Protein AF-A0A534WHU2-F1 (afdb_monomer_lite)

pLDDT: mean 78.55, std 16.66, range [24.83, 95.88]

Sequence (323 aa):
MDSVRGDDSPARGARMSPARLGATYIFSGPAKTGASGHLEPEPNSLSPVRNLIFFVEDAGRPGTMVCWSTDAKGLVYPIASSGAPRPTPVHYLGKKRRIYLAPPDALLKAWAKSREQWADGLAKGLAAKTSSYRATELTELEVAKSSLRPPDRQSADAAEKEWAAFYDGLKGKISAWLLPKTRALVMPFSSAAMDGKIVEVTPAGKTPIKCEIRRDSDRAFAVAIGDETALPPGMYSFTVKLPAPVTGEWSNAVQRDSEYQLKEQVRFGITNFAGEFDLVNCDPISIEESVMQQFPDLYWHRIAAAKERSDYPEVETDPAYQD

Foldseek 3Di:
DDDPDPDDDPPDDPPLDADDALFEFEWEFAWDQDPVRDTHFDWQTIAGAAFAWKWFADPVDGLFIFIWTAHLQRFIFGQDQQRHTDPDTDRDDDFKTWIFGDDPVLQVVLCVPVVRRSRVVVRNVCSVPVVVGDTDMWGKDKDDLRSHHAQPPVDPDPSSVSNNSHSVSDDGIHIYTYQYAKEKEKEKDQDPLQAQWWKWKAFVPDHTDIWGWHDDDRITITMDMGHCVRDPFAKIKIKTAAPPQDDDPDDPVCRVRRIDIDIDGGDLPDDDRNYGYDYDHPYDDDPVRVVCVVCVVVCVVVVVVVVVPPDDPDPPPPPPPDD

Secondary structure (DSSP, 8-state):
----------------PPP-TT--EEEEE-EEE-TTS-EEEPTT-BEE--S-EEEEE-TTSTT-EEEEEE-TT-BEEEBPTTS-B--SPP----SEEEEEPPPHHHHHHHHHHHGGGHHHHHHHHHHHTGGGSPPEEEEEEEEEGGGBPPP-TT---HHHHHHHHHHHH--SEEEEEEEE-EEEEEEEES-GGGTT-EEEEEETTSPPEEEE-EEETTEEEEEEEE-TTTS-SEEEEEEEEPPSP--SSS-HHHHHHSEEEEEEEE---EEETTEEEEE---SPPPHHHHHHHH-TTTSHHHHHHHHHT-PPPP----GGG--

Radius of gyration: 25.44 Å; chains: 1; bounding box: 70×69×63 Å

Structure (mmCIF, N/CA/C/O backbone):
data_AF-A0A534WHU2-F1
#
_entry.id   AF-A0A534WHU2-F1
#
loop_
_atom_site.group_PDB
_atom_site.id
_atom_site.type_symbol
_atom_site.label_atom_id
_atom_site.label_alt_id
_atom_site.label_comp_id
_atom_site.label_asym_id
_atom_site.label_entity_id
_atom_site.label_seq_id
_atom_site.pdbx_PDB_ins_code
_atom_site.Cartn_x
_atom_site.Cartn_y
_atom_site.Cartn_z
_atom_site.occupancy
_atom_site.B_iso_or_equiv
_atom_site.auth_seq_id
_atom_site.auth_comp_id
_atom_site.auth_asym_id
_atom_site.auth_atom_id
_atom_site.pdbx_PDB_model_num
ATOM 1 N N . MET A 1 1 ? -10.102 -46.261 15.334 1.00 35.97 1 MET A N 1
ATOM 2 C CA . MET A 1 1 ? -9.464 -45.529 14.217 1.00 35.97 1 MET A CA 1
ATOM 3 C C . MET A 1 1 ? -10.236 -44.239 14.085 1.00 35.97 1 MET A C 1
ATOM 5 O O . MET A 1 1 ? -11.209 -44.161 13.347 1.00 35.97 1 MET A O 1
ATOM 9 N N . ASP A 1 2 ? -9.876 -43.309 14.961 1.00 25.92 2 ASP A N 1
ATOM 10 C CA . ASP A 1 2 ? -10.632 -42.099 15.232 1.00 25.92 2 ASP A CA 1
ATOM 11 C C . ASP A 1 2 ? -10.281 -41.016 14.220 1.00 25.92 2 ASP A C 1
ATOM 13 O O . ASP A 1 2 ? -9.116 -40.689 13.992 1.00 25.92 2 ASP A O 1
ATOM 17 N N . SER A 1 3 ? -11.327 -40.481 13.599 1.00 24.83 3 SER A N 1
ATOM 18 C CA . SER A 1 3 ? -11.280 -39.317 12.732 1.00 24.83 3 SER A CA 1
ATOM 19 C C . SER A 1 3 ? -10.828 -38.105 13.543 1.00 24.83 3 SER A C 1
ATOM 21 O O . SER A 1 3 ? -11.562 -37.627 14.414 1.00 24.83 3 SER A O 1
ATOM 23 N N . VAL A 1 4 ? -9.637 -37.593 13.244 1.00 30.73 4 VAL A N 1
ATOM 24 C CA . VAL A 1 4 ? -9.158 -36.308 13.752 1.00 30.73 4 VAL A CA 1
ATOM 25 C C . VAL A 1 4 ? -10.070 -35.218 13.189 1.00 30.73 4 VAL A C 1
ATOM 27 O O . VAL A 1 4 ? -9.968 -34.828 12.027 1.00 30.73 4 VAL A O 1
ATOM 30 N N . ARG A 1 5 ? -11.012 -34.769 14.022 1.00 27.66 5 ARG A N 1
ATOM 31 C CA . ARG A 1 5 ? -11.739 -33.515 13.836 1.00 27.66 5 ARG A CA 1
ATOM 32 C C . ARG A 1 5 ? -10.705 -32.393 13.863 1.00 27.66 5 ARG A C 1
ATOM 34 O O . ARG A 1 5 ? -9.976 -32.252 14.841 1.00 27.66 5 ARG A O 1
ATOM 41 N N . GLY A 1 6 ? -10.629 -31.636 12.773 1.00 27.58 6 GLY A N 1
ATOM 42 C CA . GLY A 1 6 ? -9.952 -30.347 12.757 1.00 27.58 6 GLY A CA 1
ATOM 43 C C . GLY A 1 6 ? -10.729 -29.400 13.659 1.00 27.58 6 GLY A C 1
ATOM 44 O O . GLY A 1 6 ? -11.742 -28.849 13.238 1.00 27.58 6 GLY A O 1
ATOM 45 N N . ASP A 1 7 ? -10.283 -29.299 14.907 1.00 25.50 7 ASP A N 1
ATOM 46 C CA . ASP A 1 7 ? -10.818 -28.381 15.903 1.00 25.50 7 ASP A CA 1
ATOM 47 C C . ASP A 1 7 ? -10.415 -26.947 15.538 1.00 25.50 7 ASP A C 1
ATOM 49 O O . ASP A 1 7 ? -9.237 -26.586 15.500 1.00 25.50 7 ASP A O 1
ATOM 53 N N . ASP A 1 8 ? -11.445 -26.164 15.233 1.00 26.39 8 ASP A N 1
ATOM 54 C CA . ASP A 1 8 ? -11.669 -24.804 15.699 1.00 26.39 8 ASP A CA 1
ATOM 55 C C . ASP A 1 8 ? -10.508 -23.804 15.585 1.00 26.39 8 ASP A C 1
ATOM 57 O O . ASP A 1 8 ? -9.726 -23.543 16.501 1.00 26.39 8 ASP A O 1
ATOM 61 N N . SER A 1 9 ? -10.544 -23.074 14.466 1.00 29.50 9 SER A N 1
ATOM 62 C CA . SER A 1 9 ? -10.136 -21.666 14.451 1.00 29.50 9 SER A CA 1
ATOM 63 C C . SER A 1 9 ? -10.794 -20.926 15.625 1.00 29.50 9 SER A C 1
ATOM 65 O O . SER A 1 9 ? -11.986 -21.138 15.867 1.00 29.50 9 SER A O 1
ATOM 67 N N . PRO A 1 10 ? -10.106 -20.006 16.329 1.00 31.88 10 PRO A N 1
ATOM 68 C CA . PRO A 1 10 ? -10.732 -19.212 17.377 1.00 31.88 10 PRO A CA 1
ATOM 69 C C . PRO A 1 10 ? -11.622 -18.128 16.750 1.00 31.88 10 PRO A C 1
ATOM 71 O O . PRO A 1 10 ? -11.340 -16.935 16.806 1.00 31.88 10 PRO A O 1
ATOM 74 N N . ALA A 1 11 ? -12.745 -18.543 16.170 1.00 40.91 11 ALA A N 1
ATOM 75 C CA . ALA A 1 11 ? -13.909 -17.702 15.997 1.00 40.91 11 ALA A CA 1
ATOM 76 C C . ALA A 1 11 ? -14.563 -17.543 17.374 1.00 40.91 11 ALA A C 1
ATOM 78 O O . ALA A 1 11 ? -15.400 -18.350 17.773 1.00 40.91 11 ALA A O 1
ATOM 79 N N . ARG A 1 12 ? -14.181 -16.515 18.142 1.00 40.06 12 ARG A N 1
ATOM 80 C CA . ARG A 1 12 ? -14.928 -16.133 19.351 1.00 40.06 12 ARG A CA 1
ATOM 81 C C . ARG A 1 12 ? -15.017 -14.623 19.533 1.00 40.06 12 ARG A C 1
ATOM 83 O O . ARG A 1 12 ? -14.081 -13.978 19.989 1.00 40.06 12 ARG A O 1
ATOM 90 N N . GLY A 1 13 ? -16.228 -14.114 19.296 1.00 30.50 13 GLY A N 1
ATOM 91 C CA . GLY A 1 13 ? -16.772 -13.003 20.075 1.00 30.50 13 GLY A CA 1
ATOM 92 C C . GLY A 1 13 ? -17.001 -11.684 19.347 1.00 30.50 13 GLY A C 1
ATOM 93 O O . GLY A 1 13 ? -16.747 -10.636 19.937 1.00 30.50 13 GLY A O 1
ATOM 94 N N . ALA A 1 14 ? -17.531 -11.703 18.123 1.00 33.25 14 ALA A N 1
ATOM 95 C CA . ALA A 1 14 ? -18.106 -10.515 17.497 1.00 33.25 14 ALA A CA 1
ATOM 96 C C . ALA A 1 14 ? -19.313 -10.014 18.316 1.00 33.25 14 ALA A C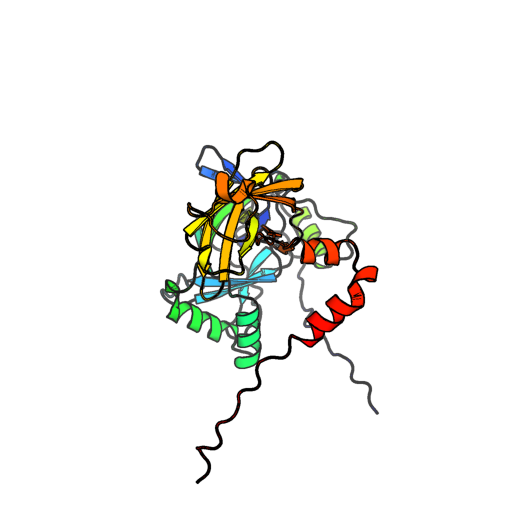 1
ATOM 98 O O . ALA A 1 14 ? -20.466 -10.369 18.073 1.00 33.25 14 ALA A O 1
ATOM 99 N N . ARG A 1 15 ? -19.070 -9.166 19.322 1.00 39.25 15 ARG A N 1
ATOM 100 C CA . ARG A 1 15 ? -20.121 -8.270 19.807 1.00 39.25 15 ARG A CA 1
ATOM 101 C C . ARG A 1 15 ? -20.390 -7.283 18.677 1.00 39.25 15 ARG A C 1
ATOM 103 O O . ARG A 1 15 ? -19.554 -6.410 18.434 1.00 39.25 15 ARG A O 1
ATOM 110 N N . MET A 1 16 ? -21.552 -7.400 18.029 1.00 43.62 16 MET A N 1
ATOM 111 C CA . MET A 1 16 ? -22.132 -6.362 17.168 1.00 43.62 16 MET A CA 1
ATOM 112 C C . MET A 1 16 ? -22.318 -5.083 17.995 1.00 43.62 16 MET A C 1
ATOM 114 O O . MET A 1 16 ? -23.372 -4.822 18.563 1.00 43.62 16 MET A O 1
ATOM 118 N N . SER A 1 17 ? -21.233 -4.333 18.162 1.00 51.72 17 SER A N 1
ATOM 119 C CA . SER A 1 17 ? -21.212 -3.075 18.894 1.00 51.72 17 SER A CA 1
ATOM 120 C C . SER A 1 17 ? -21.328 -1.944 17.876 1.00 51.72 17 SER A C 1
ATOM 122 O O . SER A 1 17 ? -20.562 -1.956 16.907 1.00 51.72 17 SER A O 1
ATOM 124 N N . PRO A 1 18 ? -22.235 -0.975 18.084 1.00 60.84 18 PRO A N 1
ATOM 125 C CA . PRO A 1 18 ? -22.305 0.224 17.256 1.00 60.84 18 PRO A CA 1
ATOM 126 C C . PRO A 1 18 ? -20.995 1.022 17.329 1.00 60.84 18 PRO A C 1
ATOM 128 O O . PRO A 1 18 ? -20.154 0.778 18.203 1.00 60.84 18 PRO A O 1
ATOM 131 N N . ALA A 1 19 ? -20.835 1.986 16.417 1.00 62.22 19 ALA A N 1
ATOM 132 C CA . ALA A 1 19 ? -19.699 2.901 16.412 1.00 62.22 19 ALA A CA 1
ATOM 133 C C . ALA A 1 19 ? -19.491 3.521 17.804 1.00 62.22 19 ALA A C 1
ATOM 135 O O . ALA A 1 19 ? -20.395 4.129 18.379 1.00 62.22 19 ALA A O 1
ATOM 136 N N . ARG A 1 20 ? -18.290 3.345 18.357 1.00 70.06 20 ARG A N 1
ATOM 137 C CA . ARG A 1 20 ? -17.900 3.917 19.647 1.00 70.06 20 ARG A CA 1
ATOM 138 C C . ARG A 1 20 ? -17.247 5.270 19.422 1.00 70.06 20 ARG A C 1
ATOM 140 O O . ARG A 1 20 ? -16.184 5.342 18.805 1.00 70.06 20 ARG A O 1
ATOM 147 N N . LEU A 1 21 ? -17.889 6.318 19.929 1.00 64.56 21 LEU A N 1
ATOM 148 C CA . LEU A 1 21 ? -17.348 7.674 19.927 1.00 64.56 21 LEU A CA 1
ATOM 149 C C . LEU A 1 21 ? -16.059 7.723 20.763 1.00 64.56 21 LEU A C 1
ATOM 151 O O . LEU A 1 21 ? -15.982 7.123 21.835 1.00 64.56 21 LEU A O 1
ATOM 155 N N . GLY A 1 22 ? -15.039 8.405 20.240 1.00 70.56 22 GLY A N 1
ATOM 156 C CA . GLY A 1 22 ? -13.724 8.542 20.872 1.00 70.56 22 GLY A CA 1
ATOM 157 C C . GLY A 1 22 ? -12.810 7.318 20.766 1.00 70.56 22 GLY A C 1
ATOM 158 O O . GLY A 1 22 ? -11.704 7.364 21.298 1.00 70.56 22 GLY A O 1
ATOM 159 N N . ALA A 1 23 ? -13.243 6.223 20.134 1.00 85.31 23 ALA A N 1
ATOM 160 C CA . ALA A 1 23 ? -12.348 5.121 19.787 1.00 85.31 23 ALA A CA 1
ATOM 161 C C . ALA A 1 23 ? -11.588 5.428 18.490 1.00 85.31 23 ALA A C 1
ATOM 163 O O . ALA A 1 23 ? -12.081 6.165 17.636 1.00 85.31 23 ALA A O 1
ATOM 164 N N . THR A 1 24 ? -10.404 4.844 18.338 1.00 88.69 24 THR A N 1
ATOM 165 C CA . THR A 1 24 ? -9.559 5.025 17.155 1.00 88.69 24 THR A CA 1
ATOM 166 C C . THR A 1 24 ? -9.854 3.949 16.113 1.00 88.69 24 THR A C 1
ATOM 168 O O . THR A 1 24 ? -9.843 2.757 16.423 1.00 88.69 24 THR A O 1
ATOM 171 N N . TYR A 1 25 ? -10.079 4.372 14.870 1.00 92.06 25 TYR A N 1
ATOM 172 C CA . TYR A 1 25 ? -10.274 3.496 13.710 1.00 92.06 25 TYR A CA 1
ATOM 173 C C . TYR A 1 25 ? -9.164 3.717 12.682 1.00 92.06 25 TYR A C 1
ATOM 175 O O . TYR A 1 25 ? -8.570 4.793 12.646 1.00 92.06 25 TYR A O 1
ATOM 183 N N . ILE A 1 26 ? -8.906 2.730 11.824 1.00 92.62 26 ILE A N 1
ATOM 184 C CA . ILE A 1 26 ? -8.027 2.872 10.660 1.00 92.62 26 ILE A CA 1
ATOM 185 C C . ILE A 1 26 ? -8.819 2.576 9.391 1.00 92.62 26 ILE A C 1
ATOM 187 O O . ILE A 1 26 ? -9.372 1.485 9.218 1.00 92.62 26 ILE A O 1
ATOM 191 N N . PHE A 1 27 ? -8.824 3.549 8.485 1.00 93.38 27 PHE A N 1
ATOM 192 C CA . PHE A 1 27 ? -9.412 3.420 7.160 1.00 93.38 27 PHE A CA 1
ATOM 193 C C . PHE A 1 27 ? -8.355 3.575 6.077 1.00 93.38 27 PHE A C 1
ATOM 195 O O . PHE A 1 27 ? -7.344 4.250 6.262 1.00 93.38 27 PHE A O 1
ATOM 202 N N . SER A 1 28 ? -8.615 2.953 4.934 1.00 92.12 28 SER A N 1
ATOM 203 C CA . SER A 1 28 ? -7.812 3.082 3.730 1.00 92.12 28 SER A CA 1
ATOM 204 C C . SER A 1 28 ? -8.677 3.514 2.560 1.00 92.12 28 SER A C 1
ATOM 206 O O . SER A 1 28 ? -9.808 3.048 2.399 1.00 92.12 28 SER A O 1
ATOM 208 N N . GLY A 1 29 ? -8.132 4.401 1.739 1.00 89.75 29 GLY A N 1
ATOM 209 C CA . GLY A 1 29 ? -8.766 4.846 0.511 1.00 89.75 29 GLY A CA 1
ATOM 210 C C . GLY A 1 29 ? -7.989 5.968 -0.168 1.00 89.75 29 GLY A C 1
ATOM 211 O O . GLY A 1 29 ? -6.976 6.435 0.368 1.00 89.75 29 GLY A O 1
ATOM 212 N N . PRO A 1 30 ? -8.437 6.379 -1.361 1.00 85.81 30 PRO A N 1
ATOM 213 C CA . PRO A 1 30 ? -7.899 7.545 -2.038 1.00 85.81 30 PRO A CA 1
ATOM 214 C C . PRO A 1 30 ? -8.155 8.804 -1.202 1.00 85.81 30 PRO A C 1
ATOM 216 O O . PRO A 1 30 ? -9.232 9.005 -0.632 1.00 85.81 30 PRO A O 1
ATOM 219 N N . ALA A 1 31 ? -7.134 9.649 -1.118 1.00 83.94 31 ALA A N 1
ATOM 220 C CA . ALA A 1 31 ? -7.199 10.916 -0.414 1.00 83.94 31 ALA A CA 1
ATOM 221 C C . ALA A 1 31 ? -6.314 11.941 -1.109 1.00 83.94 31 ALA A C 1
ATOM 223 O O . ALA A 1 31 ? -5.232 11.609 -1.592 1.00 83.94 31 ALA A O 1
ATOM 224 N N . LYS A 1 32 ? -6.774 13.188 -1.136 1.00 82.56 32 LYS A N 1
ATOM 225 C CA . LYS A 1 32 ? -6.036 14.311 -1.715 1.00 82.56 32 LYS A CA 1
ATOM 226 C C . LYS A 1 32 ? -5.583 15.237 -0.607 1.00 82.56 32 LYS A C 1
ATOM 228 O O . LYS A 1 32 ? -6.237 15.354 0.424 1.00 82.56 32 LYS A O 1
ATOM 233 N N . THR A 1 33 ? -4.468 15.915 -0.819 1.00 78.31 33 THR A N 1
ATOM 234 C CA . THR A 1 33 ? -4.060 16.990 0.080 1.00 78.31 33 THR A CA 1
ATOM 235 C C . THR A 1 33 ? -4.872 18.232 -0.274 1.00 78.31 33 THR A C 1
ATOM 237 O O . THR A 1 33 ? -4.692 18.800 -1.350 1.00 78.31 33 THR A O 1
ATOM 240 N N . 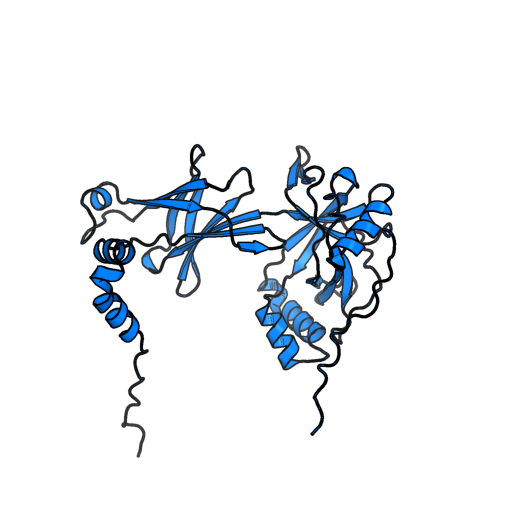GLY A 1 34 ? -5.790 18.626 0.607 1.00 73.69 34 GLY A N 1
ATOM 241 C CA . GLY A 1 34 ? -6.588 19.840 0.463 1.00 73.69 34 GLY A CA 1
ATOM 242 C C . GLY A 1 34 ? -5.734 21.108 0.539 1.00 73.69 34 GLY A C 1
ATOM 243 O O . GLY A 1 34 ? -4.562 21.075 0.925 1.00 73.69 34 GLY A O 1
ATOM 244 N N . ALA A 1 35 ? -6.333 22.259 0.224 1.00 69.00 35 ALA A N 1
ATOM 245 C CA . ALA A 1 35 ? -5.643 23.556 0.204 1.00 69.00 35 ALA A CA 1
ATOM 246 C C . ALA A 1 35 ? -5.012 23.943 1.559 1.00 69.00 35 ALA A C 1
ATOM 248 O O . ALA A 1 35 ? -4.039 24.689 1.607 1.00 69.00 35 ALA A O 1
ATOM 249 N N . SER A 1 36 ? -5.540 23.408 2.662 1.00 69.19 36 SER A N 1
ATOM 250 C CA . SER A 1 36 ? -5.022 23.597 4.021 1.00 69.19 36 SER A CA 1
ATOM 251 C C . SER A 1 36 ? -3.922 22.600 4.418 1.00 69.19 36 SER A C 1
ATOM 253 O O . SER A 1 36 ? -3.527 22.568 5.581 1.00 69.19 36 SER A O 1
ATOM 255 N N . GLY A 1 37 ? -3.466 21.735 3.505 1.00 69.00 37 GLY A N 1
ATOM 256 C CA . GLY A 1 37 ? -2.470 20.694 3.787 1.00 69.00 37 GLY A CA 1
ATOM 257 C C . GLY A 1 37 ? -3.014 19.469 4.536 1.00 69.00 37 GLY A C 1
ATOM 258 O O . GLY A 1 37 ? -2.240 18.597 4.925 1.00 69.00 37 GLY A O 1
ATOM 259 N N . HIS A 1 38 ? -4.331 19.391 4.751 1.00 77.44 38 HIS A N 1
ATOM 260 C CA . HIS A 1 38 ? -4.989 18.240 5.374 1.00 77.44 38 HIS A CA 1
ATOM 261 C C . HIS A 1 38 ? -5.367 17.192 4.325 1.00 77.44 38 HIS A C 1
ATOM 263 O O . HIS A 1 38 ? -5.664 17.536 3.185 1.00 77.44 38 HIS A O 1
ATOM 269 N N . LEU A 1 39 ? -5.358 15.913 4.710 1.00 81.56 39 LEU A N 1
ATOM 270 C CA . LEU A 1 39 ? -5.846 14.842 3.845 1.00 81.56 39 LEU A CA 1
ATOM 271 C C . LEU A 1 39 ? -7.375 14.870 3.806 1.00 81.56 39 LEU A C 1
ATOM 273 O O . LEU A 1 39 ? -8.033 14.758 4.840 1.00 81.56 39 LEU A O 1
ATOM 277 N N . GLU A 1 40 ? -7.918 14.980 2.604 1.00 86.50 40 GLU A N 1
ATOM 278 C CA . GLU A 1 40 ? -9.341 14.939 2.309 1.00 86.50 40 GLU A CA 1
ATOM 279 C C . GLU A 1 40 ? -9.645 13.618 1.591 1.00 86.50 40 GLU A C 1
ATOM 281 O O . GLU A 1 40 ? -9.220 13.426 0.445 1.00 86.50 40 GLU A O 1
ATOM 286 N N . PRO A 1 41 ? -10.319 12.666 2.260 1.00 88.06 41 PRO A N 1
ATOM 287 C CA . PRO A 1 41 ? -10.675 11.399 1.643 1.00 88.06 41 PRO A CA 1
ATOM 288 C C . PRO A 1 41 ? -11.755 11.601 0.584 1.00 88.06 41 PRO A C 1
ATOM 290 O O . PRO A 1 41 ? -12.669 12.412 0.760 1.00 88.06 41 PRO A O 1
ATOM 293 N N . GLU A 1 42 ? -11.697 10.820 -0.493 1.00 88.00 42 GLU A N 1
ATOM 294 C CA . GLU A 1 42 ? -12.746 10.888 -1.506 1.00 88.00 42 GLU A CA 1
ATOM 295 C C . GLU A 1 42 ? -14.089 10.385 -0.942 1.00 88.00 42 GLU A C 1
ATOM 297 O O . GLU A 1 42 ? -14.110 9.449 -0.128 1.00 88.00 42 GLU A O 1
ATOM 302 N N . PRO A 1 43 ? -15.227 10.978 -1.349 1.00 90.12 43 PRO A N 1
ATOM 303 C CA . PRO A 1 43 ? -16.540 10.545 -0.886 1.00 90.12 43 PRO A CA 1
ATOM 304 C C . PRO A 1 43 ? -16.793 9.060 -1.161 1.00 90.12 43 PRO A C 1
ATOM 306 O O . PRO A 1 43 ? -16.455 8.552 -2.226 1.00 90.12 43 PRO A O 1
ATOM 309 N N . ASN A 1 44 ? -17.443 8.378 -0.217 1.00 92.38 44 ASN A N 1
ATOM 310 C CA . ASN A 1 44 ? -17.835 6.970 -0.319 1.00 92.38 44 ASN A CA 1
ATOM 311 C C . ASN A 1 44 ? -16.693 5.989 -0.662 1.00 92.38 44 ASN A C 1
ATOM 313 O O . ASN A 1 44 ? -16.954 4.931 -1.235 1.00 92.38 44 ASN A O 1
ATOM 317 N N . SER A 1 45 ? -15.441 6.310 -0.323 1.00 90.88 45 SER A N 1
ATOM 318 C CA . SER A 1 45 ? -14.273 5.532 -0.765 1.00 90.88 45 SER A CA 1
ATOM 319 C C . SER A 1 45 ? -13.582 4.760 0.364 1.00 90.88 45 SER A C 1
ATOM 321 O O . SER A 1 45 ? -12.999 3.697 0.136 1.00 90.88 45 SER A O 1
ATOM 323 N N . LEU A 1 46 ? -13.663 5.264 1.599 1.00 93.25 46 LEU A N 1
ATOM 324 C CA . LEU A 1 46 ? -12.888 4.731 2.711 1.00 93.25 46 LEU A CA 1
ATOM 325 C C . LEU A 1 46 ? -13.394 3.359 3.146 1.00 93.25 46 LEU A C 1
ATOM 327 O O . LEU A 1 46 ? -14.553 3.196 3.528 1.00 93.25 46 LEU A O 1
ATOM 331 N N . SER A 1 47 ? -12.496 2.381 3.136 1.00 92.62 47 SER A N 1
ATOM 332 C CA . SER A 1 47 ? -12.757 1.015 3.582 1.00 92.62 47 SER A CA 1
ATOM 333 C C . SER A 1 47 ? -11.992 0.705 4.871 1.00 92.62 47 SER A C 1
ATOM 335 O O . SER A 1 47 ? -10.882 1.210 5.059 1.00 92.62 47 SER A O 1
ATOM 337 N N . PRO A 1 48 ? -12.557 -0.110 5.781 1.00 93.38 48 PRO A N 1
ATOM 338 C CA . PRO A 1 48 ? -11.875 -0.490 7.015 1.00 93.38 48 PRO A CA 1
ATOM 339 C C . PRO A 1 48 ? -10.593 -1.269 6.713 1.00 93.38 48 PRO A C 1
ATOM 341 O O . PRO A 1 48 ? -10.599 -2.198 5.904 1.00 93.38 48 PRO A O 1
ATOM 344 N N . VAL A 1 49 ? -9.496 -0.915 7.385 1.00 91.88 49 VAL A N 1
ATOM 345 C CA . VAL A 1 49 ? -8.261 -1.706 7.347 1.00 91.88 49 VAL A CA 1
ATOM 346 C C . VAL A 1 49 ? -8.410 -2.852 8.338 1.00 91.88 49 VAL A C 1
ATOM 348 O O . VAL A 1 49 ? -8.407 -2.628 9.546 1.00 91.88 49 VAL A O 1
ATOM 351 N N . ARG A 1 50 ? -8.572 -4.078 7.839 1.00 90.12 50 ARG A N 1
ATOM 352 C CA . ARG A 1 50 ? -8.915 -5.259 8.648 1.00 90.12 50 ARG A CA 1
ATOM 353 C C . ARG A 1 50 ? -7.674 -6.066 9.020 1.00 90.12 50 ARG A C 1
ATOM 355 O O . ARG A 1 50 ? -6.796 -6.239 8.180 1.00 90.12 50 ARG A O 1
ATOM 362 N N . ASN A 1 51 ? -7.647 -6.623 10.233 1.00 86.50 51 ASN A N 1
ATOM 363 C CA . ASN A 1 51 ? -6.636 -7.581 10.703 1.00 86.50 51 ASN A CA 1
ATOM 364 C C . ASN A 1 51 ? -5.184 -7.096 10.549 1.00 86.50 51 ASN A C 1
ATOM 366 O O . ASN A 1 51 ? -4.264 -7.899 10.388 1.00 86.50 51 ASN A O 1
ATOM 370 N N . LEU A 1 52 ? -4.962 -5.781 10.590 1.00 88.38 52 LEU A N 1
ATOM 371 C CA . LEU A 1 52 ? -3.615 -5.233 10.555 1.00 88.38 52 LEU A CA 1
ATOM 372 C C . LEU A 1 52 ? -2.969 -5.462 11.915 1.00 88.38 52 LEU A C 1
ATOM 374 O O . LEU A 1 52 ? -3.592 -5.179 12.932 1.00 88.38 52 LEU A O 1
ATOM 378 N N . ILE A 1 53 ? -1.730 -5.942 11.945 1.00 88.75 53 ILE A N 1
ATOM 379 C CA . ILE A 1 53 ? -0.908 -5.991 13.158 1.00 88.75 53 ILE A CA 1
ATOM 380 C C . ILE A 1 53 ? 0.169 -4.926 13.015 1.00 88.75 53 ILE A C 1
ATOM 382 O O . ILE A 1 53 ? 0.901 -4.901 12.026 1.00 88.75 53 ILE A O 1
ATOM 386 N N . PHE A 1 54 ? 0.265 -4.044 14.001 1.00 90.00 54 PHE A N 1
ATOM 387 C CA . PHE A 1 54 ? 1.224 -2.950 13.980 1.00 90.00 54 PHE A CA 1
ATOM 388 C C . PHE A 1 54 ? 1.688 -2.600 15.389 1.00 90.00 54 PHE A C 1
ATOM 390 O O . PHE A 1 54 ? 1.079 -2.978 16.391 1.00 90.00 54 PHE A O 1
ATOM 397 N N . PHE A 1 55 ? 2.802 -1.883 15.460 1.00 90.50 55 PHE A N 1
ATOM 398 C CA . PHE A 1 55 ? 3.442 -1.505 16.710 1.00 90.50 55 PHE A CA 1
ATOM 399 C C . PHE A 1 55 ? 3.508 0.009 16.826 1.00 90.50 55 PHE A C 1
ATOM 401 O O . PHE A 1 55 ? 3.654 0.717 15.830 1.00 90.50 55 PHE A O 1
ATOM 408 N N . VAL A 1 56 ? 3.399 0.510 18.049 1.00 89.25 56 VAL A N 1
ATOM 409 C CA . VAL A 1 56 ? 3.502 1.939 18.355 1.00 89.25 56 VAL A CA 1
ATOM 410 C C . VAL A 1 56 ? 4.295 2.142 19.635 1.00 89.25 56 VAL A C 1
ATOM 412 O O . VAL A 1 56 ? 4.272 1.291 20.522 1.00 89.25 56 VAL A O 1
ATOM 415 N N . GLU A 1 57 ? 4.952 3.290 19.758 1.00 87.44 57 GLU A N 1
ATOM 416 C CA . GLU A 1 57 ? 5.683 3.653 20.977 1.00 87.44 57 GLU A CA 1
ATOM 417 C C . GLU A 1 57 ? 4.719 3.860 22.153 1.00 87.44 57 GLU A C 1
ATOM 419 O O . GLU A 1 57 ? 3.734 4.594 22.036 1.00 87.44 57 GLU A O 1
ATOM 424 N N . ASP A 1 58 ? 4.978 3.228 23.296 1.00 84.19 58 ASP A N 1
ATOM 425 C CA . ASP A 1 58 ? 4.158 3.391 24.498 1.00 84.19 58 ASP A CA 1
ATOM 426 C C . ASP A 1 58 ? 4.278 4.833 25.016 1.00 84.19 58 ASP A C 1
ATOM 428 O O . ASP A 1 58 ? 5.357 5.292 25.392 1.00 84.19 58 ASP A O 1
ATOM 432 N N . ALA A 1 59 ? 3.153 5.551 25.063 1.00 76.62 59 ALA A N 1
ATOM 433 C CA . ALA A 1 59 ? 3.122 6.925 25.558 1.00 76.62 59 ALA A CA 1
ATOM 434 C C . ALA A 1 59 ? 3.462 7.010 27.056 1.00 76.62 59 ALA A C 1
ATOM 436 O O . ALA A 1 59 ? 3.988 8.024 27.504 1.00 76.62 59 ALA A O 1
ATOM 437 N N . GLY A 1 60 ? 3.175 5.953 27.825 1.00 78.94 60 GLY A N 1
ATOM 438 C CA . GLY A 1 60 ? 3.487 5.892 29.252 1.00 78.94 60 GLY A CA 1
ATOM 439 C C . GLY A 1 60 ? 4.908 5.416 29.551 1.00 78.94 60 GLY A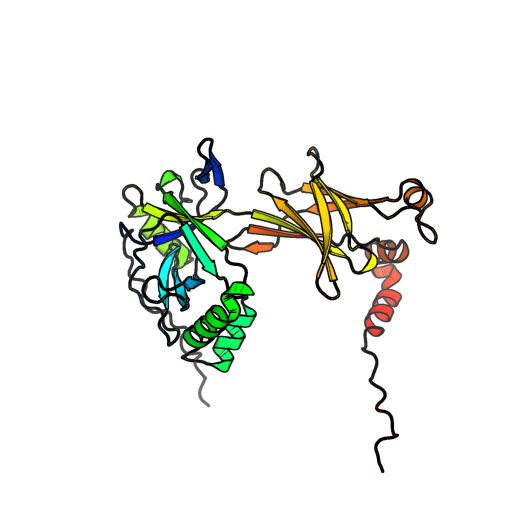 C 1
ATOM 440 O O . GLY A 1 60 ? 5.378 5.579 30.675 1.00 78.94 60 GLY A O 1
ATOM 441 N N . ARG A 1 61 ? 5.594 4.810 28.572 1.00 80.56 61 ARG A N 1
ATOM 442 C CA . ARG A 1 61 ? 6.935 4.227 28.732 1.00 80.56 61 ARG A CA 1
ATOM 443 C C . ARG A 1 61 ? 7.783 4.470 27.478 1.00 80.56 61 ARG A C 1
ATOM 445 O O . ARG A 1 61 ? 7.855 3.594 26.608 1.00 80.56 61 ARG A O 1
ATOM 452 N N . PRO A 1 62 ? 8.444 5.638 27.387 1.00 79.69 62 PRO A N 1
ATOM 453 C CA . PRO A 1 62 ? 9.323 5.969 26.271 1.00 79.69 62 PRO A CA 1
ATOM 454 C C . PRO A 1 62 ? 10.362 4.871 26.014 1.00 79.69 62 PRO A C 1
ATOM 456 O O . PRO A 1 62 ? 10.905 4.288 26.951 1.00 79.69 62 PRO A O 1
ATOM 459 N N . GLY A 1 63 ? 10.629 4.578 24.741 1.00 79.94 63 GLY A N 1
ATOM 460 C CA . GLY A 1 63 ? 11.561 3.517 24.344 1.00 79.94 63 GLY A CA 1
ATOM 461 C C . GLY A 1 63 ? 10.989 2.098 24.420 1.00 79.94 63 GLY A C 1
ATOM 462 O O . GLY A 1 63 ? 11.713 1.143 24.157 1.00 79.94 63 GLY A O 1
ATOM 463 N N . THR A 1 64 ? 9.701 1.937 24.739 1.00 86.38 64 THR A N 1
ATOM 464 C CA . THR A 1 64 ? 9.003 0.649 24.634 1.00 86.38 64 THR A CA 1
ATOM 465 C C . THR A 1 64 ? 7.953 0.684 23.531 1.00 86.38 64 THR A C 1
ATOM 467 O O . THR A 1 64 ? 7.411 1.739 23.204 1.00 86.38 64 THR A O 1
ATOM 470 N N . MET A 1 65 ? 7.674 -0.480 22.946 1.00 88.56 65 MET A N 1
ATOM 471 C CA . MET A 1 65 ? 6.660 -0.646 21.906 1.00 88.56 65 MET A CA 1
ATOM 472 C C . MET A 1 65 ? 5.489 -1.462 22.448 1.00 88.56 65 MET A C 1
ATOM 474 O O . MET A 1 65 ? 5.678 -2.401 23.222 1.00 88.56 65 MET A O 1
ATOM 478 N N . VAL A 1 66 ? 4.282 -1.140 21.998 1.00 89.31 66 VAL A N 1
ATOM 479 C CA . VAL A 1 66 ? 3.073 -1.935 22.234 1.00 89.31 66 VAL A CA 1
ATOM 480 C C . VAL A 1 66 ? 2.501 -2.413 20.906 1.00 89.31 66 VAL A C 1
ATOM 482 O O . VAL A 1 66 ? 2.570 -1.711 19.898 1.00 89.31 66 VAL A O 1
ATOM 485 N N . CYS A 1 67 ? 1.956 -3.628 20.909 1.00 90.75 67 CYS A N 1
ATOM 486 C CA . CYS A 1 67 ? 1.372 -4.265 19.735 1.00 90.75 67 CYS A CA 1
ATOM 487 C C . CYS A 1 67 ? -0.138 -4.035 19.716 1.00 90.75 67 CYS A C 1
ATOM 489 O O . CYS A 1 67 ? -0.815 -4.345 20.699 1.00 90.75 67 CYS A O 1
ATOM 491 N N . TRP A 1 68 ? -0.661 -3.506 18.614 1.00 91.62 68 TRP A N 1
ATOM 492 C CA . TRP A 1 68 ? -2.084 -3.262 18.390 1.00 91.62 68 TRP A CA 1
ATOM 493 C C . TRP A 1 68 ? -2.558 -3.974 17.124 1.00 91.62 68 TRP A C 1
ATOM 495 O O . TRP A 1 68 ? -1.758 -4.364 16.268 1.00 91.62 68 TRP A O 1
ATOM 505 N N . SER A 1 69 ? -3.875 -4.139 17.009 1.00 90.81 69 SER A N 1
ATOM 506 C CA . SER A 1 69 ? -4.498 -4.678 15.809 1.00 90.81 69 SER A CA 1
ATOM 507 C C . SER A 1 69 ? -5.851 -4.048 15.502 1.00 90.81 69 SER A C 1
ATOM 509 O O . SER A 1 69 ? -6.404 -3.330 16.337 1.00 90.81 69 SER A O 1
ATOM 511 N N . THR A 1 70 ? -6.345 -4.271 14.284 1.00 91.31 70 THR A N 1
ATOM 512 C CA . THR A 1 70 ? -7.648 -3.800 13.814 1.00 91.31 70 THR A CA 1
ATOM 513 C C . THR A 1 70 ? -8.639 -4.937 13.593 1.00 91.31 70 THR A C 1
ATOM 515 O O . THR A 1 70 ? -8.279 -5.999 13.088 1.00 91.31 70 THR A O 1
ATOM 518 N N . ASP A 1 71 ? -9.909 -4.697 13.925 1.00 90.25 71 ASP A N 1
ATOM 519 C CA . ASP A 1 71 ? -11.001 -5.642 13.663 1.00 90.25 71 ASP A CA 1
ATOM 520 C C . ASP A 1 71 ? -11.603 -5.481 12.247 1.00 90.25 71 ASP A C 1
ATOM 522 O O . ASP A 1 71 ? -11.110 -4.722 11.408 1.00 90.25 71 ASP A O 1
ATOM 526 N N . ALA A 1 72 ? -12.714 -6.176 11.977 1.00 89.19 72 ALA A N 1
ATOM 527 C CA . ALA A 1 72 ? -13.453 -6.110 10.712 1.00 89.19 72 ALA A CA 1
ATOM 528 C C . ALA A 1 72 ? -13.940 -4.697 10.320 1.00 89.19 72 ALA A C 1
ATOM 530 O O . ALA A 1 72 ? -14.160 -4.416 9.138 1.00 89.19 72 ALA A O 1
ATOM 531 N N . LYS A 1 73 ? -14.100 -3.807 11.305 1.00 90.06 73 LYS A N 1
ATOM 532 C CA . LYS A 1 73 ? -14.564 -2.420 11.162 1.00 90.06 73 LYS A CA 1
ATOM 533 C C . LYS A 1 73 ? -13.402 -1.424 11.174 1.00 90.06 73 LYS A C 1
ATOM 535 O O . LYS A 1 73 ? -13.634 -0.220 11.102 1.00 90.06 73 LYS A O 1
ATOM 540 N N . GLY A 1 74 ? -12.162 -1.909 11.262 1.00 90.44 74 GLY A N 1
ATOM 541 C CA . GLY A 1 74 ? -10.972 -1.077 11.390 1.00 90.44 74 GLY A CA 1
ATOM 542 C C . GLY A 1 74 ? -10.768 -0.520 12.800 1.00 90.44 74 GLY A C 1
ATOM 543 O O . GLY A 1 74 ? -9.918 0.348 12.975 1.00 90.44 74 GLY A O 1
ATOM 544 N N . LEU A 1 75 ? -11.528 -0.977 13.803 1.00 91.94 75 LEU A N 1
ATOM 545 C CA . LEU A 1 75 ? -11.390 -0.518 15.185 1.00 91.94 75 LEU A CA 1
ATOM 546 C C . LEU A 1 75 ? -10.066 -1.005 15.768 1.00 91.94 75 LEU A C 1
ATOM 548 O O . LEU A 1 75 ? -9.785 -2.202 15.745 1.00 91.94 75 LEU A O 1
ATOM 552 N N . VAL A 1 76 ? -9.292 -0.090 16.347 1.00 91.50 76 VAL A N 1
ATOM 553 C CA . VAL A 1 76 ? -8.004 -0.401 16.967 1.00 91.50 76 VAL A CA 1
ATOM 554 C C . VAL A 1 76 ? -8.198 -0.944 18.381 1.00 91.50 76 VAL A C 1
ATOM 556 O O . VAL A 1 76 ? -8.887 -0.343 19.210 1.00 91.50 76 VAL A O 1
ATOM 559 N N . TYR A 1 77 ? -7.525 -2.051 18.685 1.00 90.81 77 TYR A N 1
ATOM 560 C CA . TYR A 1 77 ? -7.474 -2.645 20.017 1.00 90.81 77 TYR A CA 1
ATOM 561 C C . TYR A 1 77 ? -6.061 -3.167 20.346 1.00 90.81 77 TYR A C 1
ATOM 563 O O . TYR A 1 77 ? -5.290 -3.507 19.442 1.00 90.81 77 TYR A O 1
ATOM 571 N N . PRO A 1 78 ? -5.671 -3.228 21.632 1.00 89.44 78 PRO A N 1
ATOM 572 C CA . PRO A 1 78 ? -4.361 -3.716 22.019 1.00 89.44 78 PRO A CA 1
ATOM 573 C C . PRO A 1 78 ? -4.269 -5.243 21.968 1.00 89.44 78 PRO A C 1
ATOM 575 O O . PRO A 1 78 ? -5.222 -5.962 22.267 1.00 89.44 78 PRO A O 1
ATOM 578 N N . ILE A 1 79 ? -3.078 -5.746 21.662 1.00 88.12 79 ILE A N 1
ATOM 579 C CA . ILE A 1 79 ? -2.715 -7.155 21.797 1.00 88.12 79 ILE A CA 1
ATOM 580 C C . ILE A 1 79 ? -1.957 -7.326 23.119 1.00 88.12 79 ILE A C 1
ATOM 582 O O . ILE A 1 79 ? -1.083 -6.533 23.473 1.00 88.12 79 ILE A O 1
ATOM 586 N N . ALA A 1 80 ? -2.333 -8.340 23.899 1.00 83.38 80 ALA A N 1
ATOM 587 C CA . ALA A 1 80 ? -1.635 -8.697 25.126 1.00 83.38 80 ALA A CA 1
ATOM 588 C C . ALA A 1 80 ? -0.209 -9.183 24.827 1.00 83.38 80 ALA A C 1
ATOM 590 O O . ALA A 1 80 ? 0.079 -9.673 23.742 1.00 83.38 80 ALA A O 1
ATOM 591 N N . SER A 1 81 ? 0.670 -9.162 25.830 1.00 76.88 81 SER A N 1
ATOM 592 C CA . SER A 1 81 ? 2.009 -9.766 25.733 1.00 76.88 81 SER A CA 1
ATOM 593 C C . SER A 1 81 ? 1.961 -11.229 25.278 1.00 76.88 81 SER A C 1
ATOM 595 O O . SER A 1 81 ? 2.860 -11.677 24.575 1.00 76.88 81 SER A O 1
ATOM 597 N N . SER A 1 82 ? 0.880 -11.933 25.643 1.00 74.19 82 SER A N 1
ATOM 598 C CA . SER A 1 82 ? 0.577 -13.311 25.253 1.00 74.19 82 SER A CA 1
ATOM 599 C C . SER A 1 82 ? 0.088 -13.472 23.799 1.00 74.19 82 SER A C 1
ATOM 601 O O . SER A 1 82 ? -0.383 -14.540 23.414 1.00 74.19 82 SER A O 1
ATOM 603 N N . GLY A 1 83 ? 0.080 -12.403 22.999 1.00 74.44 83 GLY A N 1
ATOM 604 C CA . GLY A 1 83 ? -0.445 -12.435 21.636 1.00 74.44 83 GLY A CA 1
ATOM 605 C C . GLY A 1 83 ? -1.971 -12.469 21.535 1.00 74.44 83 GLY A C 1
ATOM 606 O O . GLY A 1 83 ? -2.511 -12.345 20.439 1.00 74.44 83 GLY A O 1
ATOM 607 N N . ALA A 1 84 ? -2.676 -12.608 22.660 1.00 80.19 84 ALA A N 1
ATOM 608 C CA . ALA A 1 84 ? -4.130 -12.634 22.688 1.00 80.19 84 ALA A CA 1
ATOM 609 C C . ALA A 1 84 ? -4.718 -11.221 22.491 1.00 80.19 84 ALA A C 1
ATOM 611 O O . ALA A 1 84 ? -4.245 -10.265 23.119 1.00 80.19 84 ALA A O 1
ATOM 612 N N . PRO A 1 85 ? -5.772 -11.061 21.673 1.00 79.62 85 PRO A N 1
ATOM 613 C CA . PRO A 1 85 ? -6.449 -9.781 21.508 1.00 79.62 85 PRO A CA 1
ATOM 614 C C . PRO A 1 85 ? -7.100 -9.341 22.826 1.00 79.62 85 PRO A C 1
ATOM 616 O O . PRO A 1 85 ? -7.767 -10.127 23.500 1.00 79.62 85 PRO A O 1
ATOM 619 N N . ARG A 1 86 ? -6.932 -8.068 23.198 1.00 79.81 86 ARG A N 1
ATOM 620 C CA . ARG A 1 86 ? -7.677 -7.449 24.299 1.00 79.81 86 ARG A CA 1
ATOM 621 C C . ARG A 1 86 ? -8.810 -6.629 23.690 1.00 79.81 86 ARG A C 1
ATOM 623 O O . ARG A 1 86 ? -8.527 -5.615 23.065 1.00 79.81 86 ARG A O 1
ATOM 630 N N . PRO A 1 87 ? -10.084 -6.995 23.890 1.00 67.94 87 PRO A N 1
ATOM 631 C CA . PRO A 1 87 ? -11.218 -6.364 23.206 1.00 67.94 87 PRO A CA 1
ATOM 632 C C . PRO A 1 87 ? -11.562 -4.952 23.723 1.00 67.94 87 PRO A C 1
ATOM 634 O O . PRO A 1 87 ? -12.667 -4.455 23.497 1.00 67.94 87 PRO A O 1
ATOM 637 N N . THR A 1 88 ? -10.649 -4.300 24.446 1.00 82.19 88 THR A N 1
ATOM 638 C CA . THR A 1 88 ? -10.817 -2.922 24.909 1.00 82.19 88 THR A CA 1
ATOM 639 C C . THR A 1 88 ? -10.378 -1.975 23.794 1.00 82.19 88 THR A C 1
ATOM 641 O O . THR A 1 88 ? -9.208 -2.014 23.422 1.00 82.19 88 THR A O 1
ATOM 644 N N . PRO A 1 89 ? -11.265 -1.117 23.263 1.00 82.25 89 PRO A N 1
ATOM 645 C CA . PRO A 1 89 ? -10.894 -0.154 22.234 1.00 82.25 89 PRO A CA 1
ATOM 646 C C . PRO A 1 89 ? -9.748 0.751 22.676 1.00 82.25 89 PRO A C 1
ATOM 648 O O . PRO A 1 89 ? -9.689 1.175 23.833 1.00 82.25 89 PRO A O 1
ATOM 651 N N . VAL A 1 90 ? -8.874 1.096 21.736 1.00 82.75 90 VAL A N 1
ATOM 652 C CA . VAL A 1 90 ? -7.911 2.174 21.943 1.00 82.75 90 VAL A CA 1
ATOM 653 C C . VAL A 1 90 ? -8.624 3.510 21.771 1.00 82.75 90 VAL A C 1
ATOM 655 O O . VAL A 1 90 ? -9.310 3.749 20.779 1.00 82.75 90 VAL A O 1
ATOM 658 N N . HIS A 1 91 ? -8.429 4.381 22.755 1.00 80.44 91 HIS A N 1
ATOM 659 C CA . HIS A 1 91 ? -8.860 5.771 22.737 1.00 80.44 91 HIS A CA 1
ATOM 660 C C . HIS A 1 91 ? -7.615 6.645 22.610 1.00 80.44 91 HIS A C 1
ATOM 662 O O . HIS A 1 91 ? -7.025 7.046 23.613 1.00 80.44 91 HIS A O 1
ATOM 668 N N . TYR A 1 92 ? -7.145 6.861 21.383 1.00 68.69 92 TYR A N 1
ATOM 669 C CA . TYR A 1 92 ? -5.997 7.726 21.151 1.00 68.69 92 TYR A CA 1
ATOM 670 C C . TYR A 1 92 ? -6.450 9.172 20.948 1.00 68.69 92 TYR A C 1
ATOM 672 O O . TYR A 1 92 ? -7.288 9.446 20.095 1.00 68.69 92 TYR A O 1
ATOM 680 N N . LEU A 1 93 ? -5.874 10.086 21.728 1.00 57.56 93 LEU A N 1
ATOM 681 C CA . LEU A 1 93 ? -6.076 11.529 21.617 1.00 57.56 93 LEU A CA 1
ATOM 682 C C . LEU A 1 93 ? -4.771 12.140 21.094 1.00 57.56 93 LEU A C 1
ATOM 684 O O . LEU A 1 93 ? -3.880 12.470 21.876 1.00 57.56 93 LEU A O 1
ATOM 688 N N . GLY A 1 94 ? -4.612 12.236 19.773 1.00 66.00 94 GLY A N 1
ATOM 689 C CA . GLY A 1 94 ? -3.402 12.804 19.187 1.00 66.00 94 GLY A CA 1
ATOM 690 C C . GLY A 1 94 ? -3.426 12.865 17.663 1.00 66.00 94 GLY A C 1
ATOM 691 O O . GLY A 1 94 ? -3.702 11.879 16.989 1.00 66.00 94 GLY A O 1
ATOM 692 N N . LYS A 1 95 ? -3.023 14.022 17.121 1.00 71.25 95 LYS A N 1
ATOM 693 C CA . LYS A 1 95 ? -3.141 14.341 15.686 1.00 71.25 95 LYS A CA 1
ATOM 694 C C . LYS A 1 95 ? -2.313 13.441 14.763 1.00 71.25 95 LYS A C 1
ATOM 696 O O . LYS A 1 95 ? -2.635 13.315 13.583 1.00 71.25 95 LYS A O 1
ATOM 701 N N . LYS A 1 96 ? -1.212 12.876 15.266 1.00 76.44 96 LYS A N 1
ATOM 702 C CA . LYS A 1 96 ? -0.254 12.078 14.491 1.00 76.44 96 LYS A CA 1
ATOM 703 C C . LYS A 1 96 ? 0.286 10.926 15.319 1.00 76.44 96 LYS A C 1
ATOM 705 O O . LYS A 1 96 ? 0.595 11.103 16.498 1.00 76.44 96 LYS A O 1
ATOM 710 N N . ARG A 1 97 ? 0.459 9.769 14.683 1.00 80.12 97 ARG A N 1
ATOM 711 C CA . ARG A 1 97 ? 1.079 8.597 15.306 1.00 80.12 97 ARG A CA 1
ATOM 712 C C . ARG A 1 97 ? 2.037 7.913 14.348 1.00 80.12 97 ARG A C 1
ATOM 714 O O . ARG A 1 97 ? 1.683 7.622 13.210 1.00 80.12 97 ARG A O 1
ATOM 721 N N . ARG A 1 98 ? 3.232 7.593 14.845 1.00 84.44 98 ARG A N 1
ATOM 722 C CA . ARG A 1 98 ? 4.159 6.685 14.170 1.00 84.44 98 ARG A CA 1
ATOM 723 C C . ARG A 1 98 ? 3.741 5.251 14.447 1.00 84.44 98 ARG A C 1
ATOM 725 O O . ARG A 1 98 ? 3.691 4.835 15.605 1.00 84.44 98 ARG A O 1
ATOM 732 N N . ILE A 1 99 ? 3.426 4.533 13.382 1.00 87.44 99 ILE A N 1
ATOM 733 C CA . ILE A 1 99 ? 3.162 3.103 13.402 1.00 87.44 99 ILE A CA 1
ATOM 734 C C . ILE A 1 99 ? 4.327 2.377 12.733 1.00 87.44 99 ILE A C 1
ATOM 736 O O . ILE A 1 99 ? 4.895 2.843 11.746 1.00 87.44 99 ILE A O 1
ATOM 740 N N . TYR A 1 100 ? 4.678 1.221 13.270 1.00 86.75 100 TYR A N 1
ATOM 741 C CA . TYR A 1 100 ? 5.696 0.340 12.722 1.00 86.75 100 TYR A CA 1
ATOM 742 C C . TYR A 1 100 ? 5.000 -0.932 12.250 1.00 86.75 100 TYR A C 1
ATOM 744 O O . TYR A 1 100 ? 4.301 -1.593 13.024 1.00 86.75 100 TYR A O 1
ATOM 752 N N . LEU A 1 101 ? 5.173 -1.261 10.972 1.00 83.38 101 LEU A N 1
ATOM 753 C CA . LEU A 1 101 ? 4.638 -2.481 10.380 1.00 83.38 101 LEU A CA 1
ATOM 754 C C . LEU A 1 101 ? 5.742 -3.531 10.349 1.00 83.38 101 LEU A C 1
ATOM 756 O O . LEU A 1 101 ? 6.826 -3.289 9.820 1.00 83.38 101 LEU A O 1
ATOM 760 N N . ALA A 1 102 ? 5.466 -4.695 10.927 1.00 73.50 102 ALA A N 1
ATOM 761 C CA . ALA A 1 102 ? 6.363 -5.832 10.812 1.00 73.50 102 ALA A CA 1
ATOM 762 C C . ALA A 1 102 ? 6.082 -6.565 9.488 1.00 73.50 102 ALA A C 1
ATOM 764 O O . ALA A 1 102 ? 4.911 -6.799 9.174 1.00 73.50 102 ALA A O 1
ATOM 765 N N . PRO A 1 103 ? 7.116 -6.964 8.725 1.00 71.06 103 PRO A N 1
ATOM 766 C CA . PRO A 1 103 ? 6.933 -7.846 7.580 1.00 71.06 103 PRO A CA 1
ATOM 767 C C . PRO A 1 103 ? 6.203 -9.135 7.998 1.00 71.06 103 PRO A C 1
ATOM 769 O O . PRO A 1 103 ? 6.486 -9.649 9.088 1.00 71.06 103 PRO A O 1
ATOM 772 N N . PRO A 1 104 ? 5.321 -9.700 7.153 1.00 75.12 104 PRO A N 1
ATOM 773 C CA . PRO A 1 104 ? 4.597 -10.935 7.467 1.00 75.12 104 PRO A CA 1
ATOM 774 C C . PRO A 1 104 ? 5.511 -12.077 7.930 1.00 75.12 104 PRO A C 1
ATOM 776 O O . PRO A 1 104 ? 5.228 -12.733 8.929 1.00 75.12 104 PRO A O 1
ATOM 779 N N . ASP A 1 105 ? 6.671 -12.247 7.296 1.00 73.50 105 ASP A N 1
ATOM 780 C CA . ASP A 1 105 ? 7.639 -13.282 7.675 1.00 73.50 105 ASP A CA 1
ATOM 781 C C . ASP A 1 105 ? 8.220 -13.080 9.076 1.00 73.50 105 ASP A C 1
ATOM 783 O O . ASP A 1 105 ? 8.496 -14.049 9.783 1.00 73.50 105 ASP A O 1
ATOM 787 N N . ALA A 1 106 ? 8.414 -11.829 9.502 1.00 75.62 106 ALA A N 1
ATOM 788 C CA . ALA A 1 106 ? 8.890 -11.529 10.849 1.00 75.62 106 ALA A CA 1
ATOM 789 C C . ALA A 1 106 ? 7.824 -11.885 11.896 1.00 75.62 106 ALA A C 1
ATOM 791 O O . ALA A 1 106 ? 8.164 -12.435 12.945 1.00 75.62 106 ALA A O 1
ATOM 792 N N . LEU A 1 107 ? 6.545 -11.638 11.585 1.00 79.38 107 LEU A N 1
ATOM 793 C CA . LEU A 1 107 ? 5.409 -12.059 12.410 1.00 79.38 107 LEU A CA 1
ATOM 794 C C . LEU A 1 107 ? 5.346 -13.585 12.523 1.00 79.38 107 LEU A C 1
ATOM 796 O O . LEU A 1 107 ? 5.335 -14.110 13.635 1.00 79.38 107 LEU A O 1
ATOM 800 N N . LEU A 1 108 ? 5.403 -14.298 11.395 1.00 80.31 108 LEU A N 1
ATOM 801 C CA . LEU A 1 108 ? 5.366 -15.763 11.360 1.00 80.31 108 LEU A CA 1
ATOM 802 C C . LEU A 1 108 ? 6.546 -16.392 12.112 1.00 80.31 108 LEU A C 1
ATOM 804 O O . LEU A 1 108 ? 6.359 -17.305 12.916 1.00 80.31 108 LEU A O 1
ATOM 808 N N . LYS A 1 109 ? 7.765 -15.876 11.914 1.00 80.06 109 LYS A N 1
ATOM 809 C CA . LYS A 1 109 ? 8.959 -16.342 12.638 1.00 80.06 109 LYS A CA 1
ATOM 810 C C . LYS A 1 109 ? 8.841 -16.096 14.140 1.00 80.06 109 LYS A C 1
ATOM 812 O O . LYS A 1 109 ? 9.232 -16.955 14.929 1.00 80.06 109 LYS A O 1
ATOM 817 N N . ALA A 1 110 ? 8.292 -14.956 14.554 1.00 78.31 110 ALA A N 1
ATOM 818 C CA . ALA A 1 110 ? 8.065 -14.672 15.967 1.00 78.31 110 ALA A CA 1
ATOM 819 C C . ALA A 1 110 ? 6.996 -15.582 16.580 1.00 78.31 110 ALA A C 1
ATOM 821 O O . ALA A 1 110 ? 7.191 -16.076 17.690 1.00 78.31 110 ALA A O 1
ATOM 822 N N . TRP A 1 111 ? 5.905 -15.844 15.853 1.00 79.00 111 TRP A N 1
ATOM 823 C CA . TRP A 1 111 ? 4.875 -16.806 16.254 1.00 79.00 111 TRP A CA 1
ATOM 824 C C . TRP A 1 111 ? 5.474 -18.195 16.450 1.00 79.00 111 TRP A C 1
ATOM 826 O O . TRP A 1 111 ? 5.281 -18.806 17.499 1.00 79.00 111 TRP A O 1
ATOM 836 N N . ALA A 1 112 ? 6.272 -18.664 15.491 1.00 81.62 112 ALA A N 1
ATOM 837 C CA . ALA A 1 112 ? 6.924 -19.964 15.574 1.00 81.62 112 ALA A CA 1
ATOM 838 C C . ALA A 1 112 ? 7.911 -20.053 16.752 1.00 81.62 112 ALA A C 1
ATOM 840 O O . ALA A 1 112 ? 7.930 -21.053 17.470 1.00 81.62 112 ALA A O 1
ATOM 841 N N . LYS A 1 113 ? 8.716 -19.004 16.973 1.00 78.94 113 LYS A N 1
ATOM 842 C CA . LYS A 1 113 ? 9.785 -18.998 17.983 1.00 78.94 113 LYS A CA 1
ATOM 843 C C . LYS A 1 113 ? 9.275 -18.820 19.410 1.00 78.94 113 LYS A C 1
ATOM 845 O O . LYS A 1 113 ? 9.764 -19.478 20.322 1.00 78.94 113 LYS A O 1
ATOM 850 N N . SER A 1 114 ? 8.348 -17.892 19.616 1.00 70.31 114 SER A N 1
ATOM 851 C CA . SER A 1 114 ? 7.943 -17.447 20.953 1.00 70.31 114 SER A CA 1
ATOM 852 C C . SER A 1 114 ? 6.537 -17.898 21.336 1.00 70.31 114 SER A C 1
ATOM 854 O O . SER A 1 114 ? 6.146 -17.645 22.473 1.00 70.31 114 SER A O 1
ATOM 856 N N . ARG A 1 115 ? 5.806 -18.570 20.427 1.00 74.00 115 ARG A N 1
ATOM 857 C CA . ARG A 1 115 ? 4.419 -19.040 20.583 1.00 74.00 115 ARG A CA 1
ATOM 858 C C . ARG A 1 115 ? 3.559 -18.009 21.295 1.00 74.00 115 ARG A C 1
ATOM 860 O O . ARG A 1 115 ? 3.150 -17.043 20.674 1.00 74.00 115 ARG A O 1
ATOM 867 N N . GLU A 1 116 ? 3.342 -18.177 22.593 1.00 75.50 116 GLU A N 1
ATOM 868 C CA . GLU A 1 116 ? 2.505 -17.298 23.399 1.00 75.50 116 GLU A CA 1
ATOM 869 C C . GLU A 1 116 ? 3.112 -15.902 23.579 1.00 75.50 116 GLU A C 1
ATOM 871 O O . GLU A 1 116 ? 2.374 -14.946 23.642 1.00 75.50 116 GLU A O 1
ATOM 876 N N . GLN A 1 117 ? 4.428 -15.694 23.587 1.00 83.50 117 GLN A N 1
ATOM 877 C CA . GLN A 1 117 ? 5.019 -14.366 23.857 1.00 83.50 117 GLN A CA 1
ATOM 878 C C . GLN A 1 117 ? 5.496 -13.625 22.604 1.00 83.50 117 GLN A C 1
ATOM 880 O O . GLN A 1 117 ? 6.348 -12.735 22.668 1.00 83.50 117 GLN A O 1
ATOM 885 N N . TRP A 1 118 ? 4.974 -13.997 21.437 1.00 84.75 118 TRP A N 1
ATOM 886 C CA . TRP A 1 118 ? 5.448 -13.477 20.156 1.00 84.75 118 TRP A CA 1
ATOM 887 C C . TRP A 1 118 ? 5.353 -11.951 20.041 1.00 84.75 118 TRP A C 1
ATOM 889 O O . TRP A 1 118 ? 6.261 -11.316 19.498 1.00 84.75 118 TRP A O 1
ATOM 899 N N . ALA A 1 119 ? 4.276 -11.362 20.570 1.00 85.62 119 ALA A N 1
ATOM 900 C CA . ALA A 1 119 ? 4.009 -9.933 20.459 1.00 85.62 119 ALA A CA 1
ATOM 901 C C . ALA A 1 119 ? 5.016 -9.124 21.282 1.00 85.62 119 ALA A C 1
ATOM 903 O O . ALA A 1 119 ? 5.556 -8.132 20.794 1.00 85.62 119 ALA A O 1
ATOM 904 N N . ASP A 1 120 ? 5.321 -9.581 22.499 1.00 85.44 120 ASP A N 1
ATOM 905 C CA . ASP A 1 120 ? 6.321 -8.960 23.370 1.00 85.44 120 ASP A CA 1
ATOM 906 C C . ASP A 1 120 ? 7.743 -9.120 22.810 1.00 85.44 120 ASP A C 1
ATOM 908 O O . ASP A 1 120 ? 8.521 -8.166 22.794 1.00 85.44 120 ASP A O 1
ATOM 912 N N . GLY A 1 121 ? 8.067 -10.298 22.265 1.00 83.19 121 GLY A N 1
ATOM 913 C CA . GLY A 1 121 ? 9.355 -10.551 21.618 1.00 83.19 121 GLY A CA 1
ATOM 914 C C . GLY A 1 121 ? 9.618 -9.616 20.432 1.00 83.19 121 GLY A C 1
ATOM 915 O O . GLY A 1 121 ? 10.695 -9.021 20.341 1.00 83.19 121 GLY A O 1
ATOM 916 N N . LEU A 1 122 ? 8.626 -9.431 19.553 1.00 84.88 122 LEU A N 1
ATOM 917 C CA . LEU A 1 122 ? 8.733 -8.483 18.440 1.00 84.88 122 LEU A CA 1
ATOM 918 C C . LEU A 1 122 ? 8.763 -7.035 18.905 1.00 84.88 122 LEU A C 1
ATOM 920 O O . LEU A 1 122 ? 9.582 -6.270 18.404 1.00 84.88 122 LEU A O 1
ATOM 924 N N . ALA A 1 123 ? 7.923 -6.660 19.869 1.00 87.25 123 ALA A N 1
ATOM 925 C CA . ALA A 1 123 ? 7.913 -5.310 20.415 1.00 87.25 123 ALA A CA 1
ATOM 926 C C . ALA A 1 123 ? 9.284 -4.930 20.997 1.00 87.25 123 ALA A C 1
ATOM 928 O O . ALA A 1 123 ? 9.797 -3.853 20.699 1.00 87.25 123 ALA A O 1
ATOM 929 N N . LYS A 1 124 ? 9.925 -5.834 21.750 1.00 85.75 124 LYS A N 1
ATOM 930 C CA . LYS A 1 124 ? 11.289 -5.649 22.274 1.00 85.75 124 LYS A CA 1
ATOM 931 C C . LYS A 1 124 ? 12.332 -5.555 21.161 1.00 85.75 124 LYS A C 1
ATOM 933 O O . LYS A 1 124 ? 13.198 -4.686 21.212 1.00 85.75 124 LYS A O 1
ATOM 938 N N . GLY A 1 125 ? 12.245 -6.418 20.147 1.00 81.69 125 GLY A N 1
ATOM 939 C CA . GLY A 1 125 ? 13.159 -6.396 19.002 1.00 81.69 125 GLY A CA 1
ATOM 940 C C . GLY A 1 125 ? 13.048 -5.116 18.165 1.00 81.69 125 GLY A C 1
ATOM 941 O O . GLY A 1 125 ? 14.066 -4.569 17.742 1.00 81.69 125 GLY A O 1
ATOM 942 N N . LEU A 1 126 ? 11.823 -4.621 17.965 1.00 83.94 126 LEU A N 1
ATOM 943 C CA . LEU A 1 126 ? 11.539 -3.341 17.316 1.00 83.94 126 LEU A CA 1
ATOM 944 C C . LEU A 1 126 ? 12.066 -2.180 18.158 1.00 83.94 126 LEU A C 1
ATOM 946 O O . LEU A 1 126 ? 12.832 -1.375 17.641 1.00 83.94 126 LEU A O 1
ATOM 950 N N . ALA A 1 127 ? 11.743 -2.144 19.455 1.00 84.69 127 ALA A N 1
ATOM 951 C CA . ALA A 1 127 ? 12.201 -1.109 20.382 1.00 84.69 127 ALA A CA 1
ATOM 952 C C . ALA A 1 127 ? 13.735 -0.980 20.397 1.00 84.69 127 ALA A C 1
ATOM 954 O O . ALA A 1 127 ? 14.274 0.121 20.272 1.00 84.69 127 ALA A O 1
ATOM 955 N N . ALA A 1 128 ? 14.446 -2.112 20.458 1.00 82.69 128 ALA A N 1
ATOM 956 C CA . ALA A 1 128 ? 15.907 -2.153 20.479 1.00 82.69 128 ALA A CA 1
ATOM 957 C C . ALA A 1 128 ? 16.564 -1.643 19.184 1.00 82.69 128 ALA A C 1
ATOM 959 O O . ALA A 1 128 ? 17.734 -1.268 19.198 1.00 82.69 128 ALA A O 1
ATOM 960 N N . LYS A 1 129 ? 15.837 -1.640 18.061 1.00 78.94 129 LYS A N 1
ATOM 961 C CA . LYS A 1 129 ? 16.349 -1.237 16.743 1.00 78.94 129 LYS A CA 1
ATOM 962 C C . LYS A 1 129 ? 15.438 -0.221 16.060 1.00 78.94 129 LYS A C 1
ATOM 964 O O . LYS A 1 129 ? 15.333 -0.210 14.838 1.00 78.94 129 LYS A O 1
ATOM 969 N N . THR A 1 130 ? 14.779 0.640 16.835 1.00 72.06 130 THR A N 1
ATOM 970 C CA . THR A 1 130 ? 13.780 1.582 16.305 1.00 72.06 130 THR A CA 1
ATOM 971 C C . THR A 1 130 ? 14.366 2.482 15.207 1.00 72.06 130 THR A C 1
ATOM 973 O O . THR A 1 130 ? 13.693 2.770 14.226 1.00 72.06 130 THR A O 1
ATOM 976 N N . SER A 1 131 ? 15.652 2.844 15.306 1.00 69.69 131 SER A N 1
ATOM 977 C CA . SER A 1 131 ? 16.382 3.608 14.282 1.00 69.69 131 SER A CA 1
ATOM 978 C C . SER A 1 131 ? 16.613 2.855 12.965 1.00 69.69 131 SER A C 1
ATOM 980 O O . SER A 1 131 ? 16.843 3.487 11.938 1.00 69.69 131 SER A O 1
ATOM 982 N N . SER A 1 132 ? 16.565 1.522 12.977 1.00 73.00 132 SER A N 1
ATOM 983 C CA . SER A 1 132 ? 16.748 0.676 11.793 1.00 73.00 132 SER A CA 1
ATOM 984 C C . SER A 1 132 ? 15.442 0.403 11.043 1.00 73.00 132 SER A C 1
ATOM 986 O O . SER A 1 132 ? 15.486 -0.044 9.900 1.00 73.00 132 SER A O 1
ATOM 988 N N . TYR A 1 133 ? 14.285 0.658 11.660 1.00 69.94 133 TYR A N 1
ATOM 989 C CA . TYR A 1 133 ? 12.979 0.421 11.050 1.00 69.94 133 TYR A CA 1
ATOM 990 C C . TYR A 1 133 ? 12.344 1.727 10.579 1.00 69.94 133 TYR A C 1
ATOM 992 O O . TYR A 1 133 ? 12.332 2.731 11.290 1.00 69.94 133 TYR A O 1
ATOM 1000 N N . ARG A 1 134 ? 11.759 1.714 9.378 1.00 73.31 134 ARG A N 1
ATOM 1001 C CA . ARG A 1 134 ? 10.964 2.848 8.898 1.00 73.31 134 ARG A CA 1
ATOM 1002 C C . ARG A 1 134 ? 9.577 2.809 9.532 1.00 73.31 134 ARG A C 1
ATOM 1004 O O . ARG A 1 134 ? 8.833 1.851 9.339 1.00 73.31 134 ARG A O 1
ATOM 1011 N N . ALA A 1 135 ? 9.237 3.864 10.265 1.00 79.50 135 ALA A N 1
ATOM 1012 C CA . ALA A 1 135 ? 7.876 4.103 10.720 1.00 79.50 135 ALA A CA 1
ATOM 1013 C C . ALA A 1 135 ? 7.045 4.752 9.608 1.00 79.50 135 ALA A C 1
ATOM 1015 O O . ALA A 1 135 ? 7.540 5.609 8.873 1.00 79.50 135 ALA A O 1
ATOM 1016 N N . THR A 1 136 ? 5.764 4.410 9.547 1.00 80.31 136 THR A N 1
ATOM 1017 C CA . THR A 1 136 ? 4.765 5.168 8.795 1.00 80.31 136 THR A CA 1
ATOM 1018 C C . THR A 1 136 ? 4.064 6.112 9.760 1.00 80.31 136 THR A C 1
ATOM 1020 O O . THR A 1 136 ? 3.575 5.695 10.808 1.00 80.31 136 THR A O 1
ATOM 1023 N N . GLU A 1 137 ? 4.021 7.401 9.440 1.00 82.94 137 GLU A N 1
ATOM 1024 C CA . GLU A 1 137 ? 3.240 8.363 10.214 1.00 82.94 137 GLU A CA 1
ATOM 1025 C C . GLU A 1 137 ? 1.815 8.413 9.662 1.00 82.94 137 GLU A C 1
ATOM 1027 O O . GLU A 1 137 ? 1.611 8.760 8.501 1.00 82.94 137 GLU A O 1
ATOM 1032 N N . LEU A 1 138 ? 0.833 8.062 10.492 1.00 84.25 138 LEU A N 1
ATOM 1033 C CA . LEU A 1 138 ? -0.578 8.224 10.160 1.00 84.25 138 LEU A CA 1
ATOM 1034 C C . LEU A 1 138 ? -1.128 9.510 10.774 1.00 84.25 138 LEU A C 1
ATOM 1036 O O . LEU A 1 138 ? -0.793 9.879 11.905 1.00 84.25 138 LEU A O 1
ATOM 1040 N N . THR A 1 139 ? -1.990 10.174 10.007 1.00 81.56 139 THR A N 1
ATOM 1041 C CA . THR A 1 139 ? -2.655 11.420 10.398 1.00 81.56 139 THR A CA 1
ATOM 1042 C C . THR A 1 139 ? -4.087 11.125 10.826 1.00 81.56 139 THR A C 1
ATOM 1044 O O . THR A 1 139 ? -4.790 10.359 10.166 1.00 81.56 139 THR A O 1
ATOM 1047 N N . GLU A 1 140 ? -4.508 11.725 11.938 1.00 86.00 140 GLU A N 1
ATOM 1048 C CA . GLU A 1 140 ? -5.892 11.689 12.407 1.00 86.00 140 GLU A CA 1
ATOM 1049 C C . GLU A 1 140 ? -6.769 12.670 11.626 1.00 86.00 140 GLU A C 1
ATOM 1051 O O . GLU A 1 140 ? -6.376 13.808 11.363 1.00 86.00 140 GLU A O 1
ATOM 1056 N N . LEU A 1 141 ? -7.974 12.225 11.286 1.00 86.94 141 LEU A N 1
ATOM 1057 C CA . LEU A 1 141 ? -9.020 13.023 10.670 1.00 86.94 141 LEU A CA 1
ATOM 1058 C C . LEU A 1 141 ? -10.383 12.675 11.269 1.00 86.94 141 LEU A C 1
ATOM 1060 O O . LEU A 1 141 ? -10.615 11.563 11.750 1.00 86.94 141 LEU A O 1
ATOM 1064 N N . GLU A 1 142 ? -11.307 13.625 11.174 1.00 88.19 142 GLU A N 1
ATOM 1065 C CA . GLU A 1 142 ? -12.719 13.336 11.378 1.00 88.19 142 GLU A CA 1
ATOM 1066 C C . GLU A 1 142 ? -13.315 12.722 10.110 1.00 88.19 142 GLU A C 1
ATOM 1068 O O . GLU A 1 142 ? -13.359 13.350 9.052 1.00 88.19 142 GLU A O 1
ATOM 1073 N N . VAL A 1 143 ? -13.836 11.508 10.231 1.00 89.56 143 VAL A N 1
ATOM 1074 C CA . VAL A 1 143 ? -14.501 10.784 9.154 1.00 89.56 143 VAL A CA 1
ATOM 1075 C C . VAL A 1 143 ? -16.006 10.821 9.369 1.00 89.56 143 VAL A C 1
ATOM 1077 O O . VAL A 1 143 ? -16.521 10.381 10.398 1.00 89.56 143 VAL A O 1
ATOM 1080 N N . ALA A 1 144 ? -16.723 11.344 8.378 1.00 90.62 144 ALA A N 1
ATOM 1081 C CA . ALA A 1 144 ? -18.175 11.266 8.312 1.00 90.62 144 ALA A CA 1
ATOM 1082 C C . ALA A 1 144 ? -18.612 9.997 7.571 1.00 90.62 144 ALA A C 1
ATOM 1084 O O . ALA A 1 144 ? -17.885 9.466 6.731 1.00 90.62 144 ALA A O 1
ATOM 1085 N N . LYS A 1 145 ? -19.855 9.562 7.805 1.00 92.06 145 LYS A N 1
ATOM 1086 C CA . LYS A 1 145 ? -20.464 8.433 7.083 1.00 92.06 145 LYS A CA 1
ATOM 1087 C C . LYS A 1 145 ? -20.392 8.576 5.553 1.00 92.06 145 LYS A C 1
ATOM 1089 O O . LYS A 1 145 ? -20.226 7.578 4.867 1.00 92.06 145 LYS A O 1
ATOM 1094 N N . SER A 1 146 ? -20.460 9.803 5.032 1.00 92.50 146 SER A N 1
ATOM 1095 C CA . SER A 1 146 ? -20.365 10.121 3.597 1.00 92.50 146 SER A CA 1
ATOM 1096 C C . SER A 1 146 ? -18.981 9.894 2.979 1.00 92.50 146 SER A C 1
ATOM 1098 O O . SER A 1 146 ? -18.855 9.878 1.760 1.00 92.50 146 SER A O 1
ATOM 1100 N N . SER A 1 147 ? -17.931 9.748 3.788 1.00 93.12 147 SER A N 1
ATOM 1101 C CA . SER A 1 147 ? -16.584 9.409 3.309 1.00 93.12 147 SER A CA 1
ATOM 1102 C C . SER A 1 147 ? -16.354 7.895 3.270 1.00 93.12 147 SER A C 1
ATOM 1104 O O . SER A 1 147 ? -15.434 7.430 2.603 1.00 93.12 147 SER A O 1
ATOM 1106 N N . LEU A 1 148 ? -17.180 7.119 3.978 1.00 94.25 148 LEU A N 1
ATOM 1107 C CA . LEU A 1 148 ? -17.051 5.671 4.109 1.00 94.25 148 LEU A CA 1
ATOM 1108 C C . LEU A 1 148 ? -17.713 4.946 2.939 1.00 94.25 148 LEU A C 1
ATOM 1110 O O . LEU A 1 148 ? -18.825 5.290 2.537 1.00 94.25 148 LEU A O 1
ATOM 1114 N N . ARG A 1 149 ? -17.065 3.890 2.446 1.00 94.06 149 ARG A N 1
ATOM 1115 C CA . ARG A 1 149 ? -17.632 3.002 1.432 1.00 94.06 149 ARG A CA 1
ATOM 1116 C C . ARG A 1 149 ? -18.933 2.368 1.948 1.00 94.06 149 ARG A C 1
ATOM 1118 O O . ARG A 1 149 ? -18.909 1.721 3.000 1.00 94.06 149 ARG A O 1
ATOM 1125 N N . PRO A 1 150 ? -20.050 2.472 1.206 1.00 94.50 150 PRO A N 1
ATOM 1126 C CA . PRO A 1 150 ? -21.268 1.746 1.532 1.00 94.50 150 PRO A CA 1
ATOM 1127 C C . PRO A 1 150 ? -21.006 0.232 1.617 1.00 94.50 150 PRO A C 1
ATOM 1129 O O . PRO A 1 150 ? -20.284 -0.307 0.772 1.00 94.50 150 PRO A O 1
ATOM 1132 N N . PRO A 1 151 ? -21.558 -0.463 2.624 1.00 94.06 151 PRO A N 1
ATOM 1133 C CA . PRO A 1 151 ? -21.391 -1.904 2.761 1.00 94.06 151 PRO A CA 1
ATOM 1134 C C . PRO A 1 151 ? -22.040 -2.645 1.589 1.00 94.06 151 PRO A C 1
ATOM 1136 O O . PRO A 1 151 ? -23.127 -2.274 1.138 1.00 94.06 151 PRO A O 1
ATOM 1139 N N . ASP A 1 152 ? -21.412 -3.733 1.147 1.00 93.12 152 ASP A N 1
ATOM 1140 C CA . ASP A 1 152 ? -22.066 -4.695 0.267 1.00 93.12 152 ASP A CA 1
ATOM 1141 C C . ASP A 1 152 ? -23.006 -5.569 1.103 1.00 93.12 152 ASP A C 1
ATOM 1143 O O . ASP A 1 152 ? -22.600 -6.501 1.797 1.00 93.12 152 ASP A O 1
ATOM 1147 N N . ARG A 1 153 ? -24.297 -5.244 1.038 1.00 89.50 153 ARG A N 1
ATOM 1148 C CA . ARG A 1 153 ? -25.343 -5.921 1.815 1.00 89.50 153 ARG A CA 1
ATOM 1149 C C . ARG A 1 153 ? -25.660 -7.327 1.318 1.00 89.50 153 ARG A C 1
ATOM 1151 O O . ARG A 1 153 ? -26.336 -8.065 2.029 1.00 89.50 153 ARG A O 1
ATOM 1158 N N . GLN A 1 154 ? -25.223 -7.686 0.115 1.00 92.75 154 GLN A N 1
ATOM 1159 C CA . GLN A 1 154 ? -25.438 -9.020 -0.442 1.00 92.75 154 GLN A CA 1
ATOM 1160 C C . GLN A 1 154 ? -24.294 -9.974 -0.091 1.00 92.75 154 GLN A C 1
ATOM 1162 O O . GLN A 1 154 ? -24.433 -11.187 -0.252 1.00 92.75 154 GLN A O 1
ATOM 1167 N N . SER A 1 155 ? -23.186 -9.449 0.434 1.00 91.56 155 SER A N 1
ATOM 1168 C CA . SER A 1 155 ? -22.029 -10.252 0.793 1.00 91.56 155 SER A CA 1
ATOM 1169 C C . SER A 1 155 ? -22.342 -11.265 1.898 1.00 91.56 155 SER A C 1
ATOM 1171 O O . SER A 1 155 ? -22.915 -10.957 2.950 1.00 91.56 155 SER A O 1
ATOM 1173 N N . ALA A 1 156 ? -21.909 -12.505 1.677 1.00 91.50 156 ALA A N 1
ATOM 1174 C CA . ALA A 1 156 ? -21.957 -13.552 2.690 1.00 91.50 156 ALA A CA 1
ATOM 1175 C C . ALA A 1 156 ? -20.857 -13.395 3.759 1.00 91.50 156 ALA A C 1
ATOM 1177 O O . ALA A 1 156 ? -20.975 -14.009 4.825 1.00 91.50 156 ALA A O 1
ATOM 1178 N N . ASP A 1 157 ? -19.836 -12.567 3.495 1.00 91.94 157 ASP A N 1
ATOM 1179 C CA . ASP A 1 157 ? -18.672 -12.357 4.358 1.00 91.94 157 ASP A CA 1
ATOM 1180 C C . ASP A 1 157 ? -19.071 -11.817 5.741 1.00 91.94 157 ASP A C 1
ATOM 1182 O O . ASP A 1 157 ? -19.793 -10.826 5.874 1.00 91.94 157 ASP A O 1
ATOM 1186 N N . ALA A 1 158 ? -18.580 -12.470 6.795 1.00 90.44 158 ALA A N 1
ATOM 1187 C CA . ALA A 1 158 ? -18.873 -12.086 8.172 1.00 90.44 158 ALA A CA 1
ATOM 1188 C C . ALA A 1 158 ? -18.313 -10.696 8.504 1.00 90.44 158 ALA A C 1
ATOM 1190 O O . ALA A 1 158 ? -18.989 -9.906 9.166 1.00 90.44 158 ALA A O 1
ATOM 1191 N N . ALA A 1 159 ? -17.119 -10.367 7.999 1.00 90.12 159 ALA A N 1
ATOM 1192 C CA . ALA A 1 159 ? -16.519 -9.058 8.225 1.00 90.12 159 ALA A CA 1
ATOM 1193 C C . ALA A 1 159 ? -17.300 -7.940 7.510 1.00 90.12 159 ALA A C 1
ATOM 1195 O O . ALA A 1 159 ? -17.465 -6.854 8.066 1.00 90.12 159 ALA A O 1
ATOM 1196 N N . GLU A 1 160 ? -17.846 -8.206 6.320 1.00 92.25 160 GLU A N 1
ATOM 1197 C CA . GLU A 1 160 ? -18.740 -7.272 5.627 1.00 92.25 160 GLU A CA 1
ATOM 1198 C C . GLU A 1 160 ? -20.076 -7.071 6.362 1.00 92.25 160 GLU A C 1
ATOM 1200 O O . GLU A 1 160 ? -20.564 -5.944 6.451 1.00 92.25 160 GLU A O 1
ATOM 1205 N N . LYS A 1 161 ? -20.638 -8.117 6.979 1.00 91.44 161 LYS A N 1
ATOM 1206 C CA . LYS A 1 161 ? -21.836 -7.986 7.832 1.00 91.44 161 LYS A CA 1
ATOM 1207 C C . LYS A 1 161 ? -21.570 -7.132 9.072 1.00 91.44 161 LYS A C 1
ATOM 1209 O O . LYS A 1 161 ? -22.398 -6.295 9.436 1.00 91.44 161 LYS A O 1
ATOM 1214 N N . GLU A 1 162 ? -20.410 -7.297 9.706 1.00 90.31 162 GLU A N 1
ATOM 1215 C CA . GLU A 1 162 ? -19.995 -6.433 10.816 1.00 90.31 162 GLU A CA 1
ATOM 1216 C C . GLU A 1 162 ? -19.788 -4.980 10.380 1.00 90.31 162 GLU A C 1
ATOM 1218 O O . GLU A 1 162 ? -20.188 -4.056 11.095 1.00 90.31 162 GLU A O 1
ATOM 1223 N N . TRP A 1 163 ? -19.194 -4.779 9.201 1.00 92.19 163 TRP A N 1
ATOM 1224 C CA . TRP A 1 163 ? -19.058 -3.464 8.587 1.00 92.19 163 TRP A CA 1
ATOM 1225 C C . TRP A 1 163 ? -20.422 -2.812 8.344 1.00 92.19 163 TRP A C 1
ATOM 1227 O O . TRP A 1 163 ? -20.611 -1.652 8.708 1.00 92.19 163 TRP A O 1
ATOM 1237 N N . ALA A 1 164 ? -21.395 -3.560 7.819 1.00 92.25 164 ALA A N 1
ATOM 1238 C CA . ALA A 1 164 ? -22.751 -3.069 7.598 1.00 92.25 164 ALA A CA 1
ATOM 1239 C C . ALA A 1 164 ? -23.423 -2.616 8.902 1.00 92.25 164 ALA A C 1
ATOM 1241 O O . ALA A 1 164 ? -23.928 -1.496 8.979 1.00 92.25 164 ALA A O 1
ATOM 1242 N N . ALA A 1 165 ? -23.350 -3.436 9.956 1.00 90.75 165 ALA A N 1
ATOM 1243 C CA . ALA A 1 165 ? -23.909 -3.096 11.264 1.00 90.75 165 ALA A CA 1
ATOM 1244 C C . ALA A 1 165 ? -23.274 -1.825 11.860 1.00 90.75 165 ALA A C 1
ATOM 1246 O O . ALA A 1 165 ? -23.970 -0.972 12.417 1.00 90.75 165 ALA A O 1
ATOM 1247 N N . PHE A 1 166 ? -21.954 -1.670 11.719 1.00 92.00 166 PHE A N 1
ATOM 1248 C CA . PHE A 1 166 ? -21.252 -0.451 12.115 1.00 92.00 166 PHE A CA 1
ATOM 1249 C C . PHE A 1 166 ? -21.690 0.765 11.293 1.00 92.00 166 PHE A C 1
ATOM 1251 O O . PHE A 1 166 ? -22.014 1.804 11.869 1.00 92.00 166 PHE A O 1
ATOM 1258 N N . TYR A 1 167 ? -21.726 0.633 9.965 1.00 92.69 167 TYR A N 1
ATOM 1259 C CA . TYR A 1 167 ? -22.080 1.703 9.036 1.00 92.69 167 TYR A CA 1
ATOM 1260 C C . TYR A 1 167 ? -23.504 2.213 9.288 1.00 92.69 167 TYR A C 1
ATOM 1262 O O . TYR A 1 167 ? -23.746 3.423 9.323 1.00 92.69 167 TYR A O 1
ATOM 1270 N N . ASP A 1 168 ? -24.456 1.308 9.510 1.00 91.31 168 ASP A N 1
ATOM 1271 C CA . ASP A 1 168 ? -25.850 1.647 9.796 1.00 91.31 168 ASP A CA 1
ATOM 1272 C C . ASP A 1 168 ? -26.012 2.292 11.183 1.00 91.31 168 ASP A C 1
ATOM 1274 O O . ASP A 1 168 ? -26.798 3.229 11.335 1.00 91.31 168 ASP A O 1
ATOM 1278 N N . GLY A 1 169 ? -25.220 1.864 12.171 1.00 88.69 169 GLY A N 1
ATOM 1279 C CA . GLY A 1 169 ? -25.214 2.428 13.524 1.00 88.69 169 GLY A CA 1
ATOM 1280 C C . GLY A 1 169 ? -24.450 3.749 13.683 1.00 88.69 169 GLY A C 1
ATOM 1281 O O . GLY A 1 169 ? -24.585 4.400 14.723 1.00 88.69 169 GLY A O 1
ATOM 1282 N N . LEU A 1 170 ? -23.646 4.154 12.695 1.00 89.56 170 LEU A N 1
ATOM 1283 C CA . LEU A 1 170 ? -22.825 5.361 12.763 1.00 89.56 170 LEU A CA 1
ATOM 1284 C C . LEU A 1 170 ? -23.691 6.629 12.738 1.00 89.56 170 LEU A C 1
ATOM 1286 O O . LEU A 1 170 ? -24.359 6.935 11.747 1.00 89.56 170 LEU A O 1
ATOM 1290 N N . LYS A 1 171 ? -23.624 7.398 13.828 1.00 84.50 171 LYS A N 1
ATOM 1291 C CA . LYS A 1 171 ? -24.261 8.711 13.972 1.00 84.50 171 LYS A CA 1
ATOM 1292 C C . LYS A 1 171 ? -23.177 9.782 14.096 1.00 84.50 171 LYS A C 1
ATOM 1294 O O . LYS A 1 171 ? -22.394 9.750 15.040 1.00 84.50 171 LYS A O 1
ATOM 1299 N N . GLY A 1 172 ? -23.150 10.732 13.165 1.00 85.31 172 GLY A N 1
ATOM 1300 C CA . GLY A 1 172 ? -22.182 11.833 13.167 1.00 85.31 172 GLY A CA 1
ATOM 1301 C C . GLY A 1 172 ? -20.814 11.457 12.589 1.00 85.31 172 GLY A C 1
ATOM 1302 O O . GLY A 1 172 ? -20.725 10.664 11.649 1.00 85.31 172 GLY A O 1
ATOM 1303 N N . LYS A 1 173 ? -19.763 12.082 13.126 1.00 88.56 173 LYS A N 1
ATOM 1304 C CA . LYS A 1 173 ? -18.367 11.888 12.717 1.00 88.56 173 LYS A CA 1
ATOM 1305 C C . LYS A 1 173 ? -17.596 11.079 13.758 1.00 88.56 173 LYS A C 1
ATOM 1307 O O . LYS A 1 173 ? -17.937 11.099 14.939 1.00 88.56 173 LYS A O 1
ATOM 1312 N N . ILE A 1 174 ? -16.543 10.403 13.316 1.00 88.44 174 ILE A N 1
ATOM 1313 C CA . ILE A 1 174 ? -15.616 9.648 14.167 1.00 88.44 174 ILE A CA 1
ATOM 1314 C C . ILE A 1 174 ? -14.171 10.047 13.887 1.00 88.44 174 ILE A C 1
ATOM 1316 O O . ILE A 1 174 ? -13.836 10.404 12.763 1.00 88.44 174 ILE A O 1
ATOM 1320 N N . SER A 1 175 ? -13.311 9.934 14.892 1.00 86.25 175 SER A N 1
ATOM 1321 C CA . SER A 1 175 ? -11.863 10.034 14.709 1.00 86.25 175 SER A CA 1
ATOM 1322 C C . SER A 1 175 ? -11.315 8.772 14.053 1.00 86.25 175 SER A C 1
ATOM 1324 O O . SER A 1 175 ? -11.574 7.660 14.521 1.00 86.25 175 SER A O 1
ATOM 1326 N N . ALA A 1 176 ? -10.518 8.928 13.001 1.00 89.88 176 ALA A N 1
ATOM 1327 C CA . ALA A 1 176 ? -9.817 7.816 12.378 1.00 89.88 176 ALA A CA 1
ATOM 1328 C C . ALA A 1 176 ? -8.441 8.222 11.855 1.00 89.88 176 ALA A C 1
ATOM 1330 O O . ALA A 1 176 ? -8.197 9.378 11.519 1.00 89.88 176 ALA A O 1
ATOM 1331 N N . TRP A 1 177 ? -7.557 7.240 11.739 1.00 90.31 177 TRP A N 1
ATOM 1332 C CA . TRP A 1 177 ? -6.326 7.350 10.979 1.00 90.31 177 TRP A CA 1
ATOM 1333 C C . TRP A 1 177 ? -6.550 6.906 9.543 1.00 90.31 177 TRP A C 1
ATOM 1335 O O . TRP A 1 177 ? -7.143 5.855 9.291 1.00 90.31 177 TRP A O 1
ATOM 1345 N N . LEU A 1 178 ? -6.043 7.701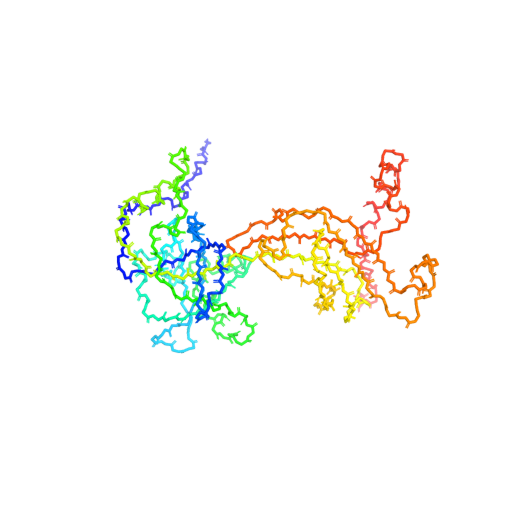 8.605 1.00 88.00 178 LEU A N 1
ATOM 1346 C CA . LEU A 1 178 ? -6.085 7.374 7.188 1.00 88.00 178 LEU A CA 1
ATOM 1347 C C . LEU A 1 178 ? -4.759 6.786 6.738 1.00 88.00 178 LEU A C 1
ATOM 1349 O O . LEU A 1 178 ? -3.707 7.407 6.886 1.00 88.00 178 LEU A O 1
ATOM 1353 N N . LEU A 1 179 ? -4.849 5.607 6.138 1.00 88.25 179 LEU A N 1
ATOM 1354 C CA . LEU A 1 179 ? -3.811 5.012 5.321 1.00 88.25 179 LEU A CA 1
ATOM 1355 C C . LEU A 1 179 ? -4.120 5.359 3.852 1.00 88.25 179 LEU A C 1
ATOM 1357 O O . LEU A 1 179 ? -4.988 4.717 3.256 1.00 88.25 179 LEU A O 1
ATOM 1361 N N . PRO A 1 180 ? -3.492 6.396 3.270 1.00 83.38 180 PRO A N 1
ATOM 1362 C CA . PRO A 1 180 ? -3.777 6.782 1.894 1.00 83.38 180 PRO A CA 1
ATOM 1363 C C . PRO A 1 180 ? -3.371 5.650 0.950 1.00 83.38 180 PRO A C 1
ATOM 1365 O O . PRO A 1 180 ? -2.244 5.154 1.023 1.00 83.38 180 PRO A O 1
ATOM 1368 N N . LYS A 1 181 ? -4.285 5.241 0.065 1.00 86.38 181 LYS A N 1
ATOM 1369 C CA . LYS A 1 181 ? -3.956 4.259 -0.969 1.00 86.38 181 LYS A CA 1
ATOM 1370 C C . LYS A 1 181 ? -2.963 4.866 -1.946 1.00 86.38 181 LYS A C 1
ATOM 1372 O O . LYS A 1 181 ? -3.235 5.897 -2.554 1.00 86.38 181 LYS A O 1
ATOM 1377 N N . THR A 1 182 ? -1.837 4.190 -2.114 1.00 86.75 182 THR A N 1
ATOM 1378 C CA . THR A 1 182 ? -0.812 4.556 -3.092 1.00 86.75 182 THR A CA 1
ATOM 1379 C C . THR A 1 182 ? -0.772 3.540 -4.218 1.00 86.75 182 THR A C 1
ATOM 1381 O O . THR A 1 182 ? -1.116 2.375 -4.036 1.00 86.75 182 THR A O 1
ATOM 1384 N N . ARG A 1 183 ? -0.355 3.974 -5.399 1.00 90.31 183 ARG A N 1
ATOM 1385 C CA . ARG A 1 183 ? 0.049 3.083 -6.476 1.00 90.31 183 ARG A CA 1
ATOM 1386 C C . ARG A 1 183 ? 1.551 3.092 -6.608 1.00 90.31 183 ARG A C 1
ATOM 1388 O O . ARG A 1 183 ? 2.164 4.159 -6.533 1.00 90.31 183 ARG A O 1
ATOM 1395 N N . ALA A 1 184 ? 2.134 1.919 -6.823 1.00 92.44 184 ALA A N 1
ATOM 1396 C CA . ALA A 1 184 ? 3.543 1.843 -7.166 1.00 92.44 184 ALA A CA 1
ATOM 1397 C C . ALA A 1 184 ? 3.826 0.877 -8.314 1.00 92.44 184 ALA A C 1
ATOM 1399 O O . ALA A 1 184 ? 3.278 -0.220 -8.377 1.00 92.44 184 ALA A O 1
ATOM 1400 N N . LEU A 1 185 ? 4.728 1.290 -9.199 1.00 93.69 185 LEU A N 1
ATOM 1401 C CA . LEU A 1 185 ? 5.336 0.424 -10.200 1.00 93.69 185 LEU A CA 1
ATOM 1402 C C . LEU A 1 185 ? 6.740 0.081 -9.746 1.00 93.69 185 LEU A C 1
ATOM 1404 O O . LEU A 1 185 ? 7.575 0.977 -9.610 1.00 93.69 185 LEU A O 1
ATOM 1408 N N . VAL A 1 186 ? 6.981 -1.202 -9.509 1.00 93.62 186 VAL A N 1
ATOM 1409 C CA . VAL A 1 186 ? 8.297 -1.722 -9.151 1.00 93.62 186 VAL A CA 1
ATOM 1410 C C . VAL A 1 186 ? 8.950 -2.263 -10.413 1.00 93.62 186 VAL A C 1
ATOM 1412 O O . VAL A 1 186 ? 8.416 -3.151 -11.072 1.00 93.62 186 VAL A O 1
ATOM 1415 N N . MET A 1 187 ? 10.112 -1.714 -10.743 1.00 93.94 187 MET A N 1
ATOM 1416 C CA . MET A 1 187 ? 10.864 -2.049 -11.946 1.00 93.94 187 MET A CA 1
ATOM 1417 C C . MET A 1 187 ? 12.185 -2.695 -11.538 1.00 93.94 187 MET A C 1
ATOM 1419 O O . MET A 1 187 ? 13.135 -1.963 -11.246 1.00 93.94 187 MET A O 1
ATOM 1423 N N . PRO A 1 188 ? 12.247 -4.031 -11.412 1.00 91.69 188 PRO A N 1
ATOM 1424 C CA . PRO A 1 188 ? 13.498 -4.723 -11.152 1.00 91.69 188 PRO A CA 1
ATOM 1425 C C . PRO A 1 188 ? 14.409 -4.716 -12.383 1.00 91.69 188 PRO A C 1
ATOM 1427 O O . PRO A 1 188 ? 13.942 -4.714 -13.521 1.00 91.69 188 PRO A O 1
ATOM 1430 N N . PHE A 1 189 ? 15.709 -4.765 -12.110 1.00 87.88 189 PHE A N 1
ATOM 1431 C CA . PHE A 1 189 ? 16.786 -4.926 -13.075 1.00 87.88 189 PHE A CA 1
ATOM 1432 C C . PHE A 1 189 ? 17.750 -6.001 -12.563 1.00 87.88 189 PHE A C 1
ATOM 1434 O O . PHE A 1 189 ? 18.161 -5.979 -11.397 1.00 87.88 189 PHE A O 1
ATOM 1441 N N . SER A 1 190 ? 18.130 -6.932 -13.432 1.00 82.06 190 SER A N 1
ATOM 1442 C CA . SER A 1 190 ? 19.053 -8.027 -13.107 1.00 82.06 190 SER A CA 1
ATOM 1443 C C . SER A 1 190 ? 20.502 -7.566 -12.971 1.00 82.06 190 SER A C 1
ATOM 1445 O O . SER A 1 190 ? 21.284 -8.172 -12.239 1.00 82.06 190 SER A O 1
ATOM 1447 N N . SER A 1 191 ? 20.878 -6.483 -13.654 1.00 78.38 191 SER A N 1
ATOM 1448 C CA . SER A 1 191 ? 22.254 -5.992 -13.657 1.00 78.38 191 SER A CA 1
ATOM 1449 C C . SER A 1 191 ? 22.484 -4.892 -12.626 1.00 78.38 191 SER A C 1
ATOM 1451 O O . SER A 1 191 ? 21.907 -3.805 -12.698 1.00 78.38 191 SER A O 1
ATOM 1453 N N . ALA A 1 192 ? 23.444 -5.121 -11.726 1.00 76.62 192 ALA A N 1
ATOM 1454 C CA . ALA A 1 192 ? 23.938 -4.100 -10.801 1.00 76.62 192 ALA A CA 1
ATOM 1455 C C . ALA A 1 192 ? 24.540 -2.878 -11.519 1.00 76.62 192 ALA A C 1
ATOM 1457 O O . ALA A 1 192 ? 24.612 -1.800 -10.935 1.00 76.62 192 ALA A O 1
ATOM 1458 N N . ALA A 1 193 ? 24.928 -3.015 -12.793 1.00 79.75 193 ALA A N 1
ATOM 1459 C CA . ALA A 1 193 ? 25.402 -1.900 -13.606 1.00 79.75 193 ALA A CA 1
ATOM 1460 C C . ALA A 1 193 ? 24.300 -0.880 -13.922 1.00 79.75 193 ALA A C 1
ATOM 1462 O O . ALA A 1 193 ? 24.603 0.137 -14.536 1.00 79.75 193 ALA A O 1
ATOM 1463 N N . MET A 1 194 ? 23.036 -1.151 -13.574 1.00 84.06 194 MET A N 1
ATOM 1464 C CA . MET A 1 194 ? 21.915 -0.223 -13.733 1.00 84.06 194 MET A CA 1
ATOM 1465 C C . MET A 1 194 ? 21.806 0.807 -12.604 1.00 84.06 194 MET A C 1
ATOM 1467 O O . MET A 1 194 ? 21.047 1.760 -12.748 1.00 84.06 194 MET A O 1
ATOM 1471 N N . ASP A 1 195 ? 22.562 0.649 -11.516 1.00 88.06 195 ASP A N 1
ATOM 1472 C CA . ASP A 1 195 ? 22.550 1.578 -10.383 1.00 88.06 195 ASP A CA 1
ATOM 1473 C C . ASP A 1 195 ? 22.870 3.023 -10.807 1.00 88.06 195 ASP A C 1
ATOM 1475 O O . ASP A 1 195 ? 23.751 3.268 -11.635 1.00 88.06 195 ASP A O 1
ATOM 1479 N N . GLY A 1 196 ? 22.114 3.981 -10.273 1.00 86.81 196 GLY A N 1
ATOM 1480 C CA . GLY A 1 196 ? 22.223 5.409 -10.582 1.00 86.81 196 GLY A CA 1
ATOM 1481 C C . GLY A 1 196 ? 21.680 5.834 -11.953 1.00 86.81 196 GLY A C 1
ATOM 1482 O O . GLY A 1 196 ? 21.661 7.029 -12.254 1.00 86.81 196 GLY A O 1
ATOM 1483 N N . LYS A 1 197 ? 21.223 4.904 -12.805 1.00 89.81 197 LYS A N 1
ATOM 1484 C CA . LYS A 1 197 ? 20.582 5.252 -14.087 1.00 89.81 197 LYS A CA 1
ATOM 1485 C C . LYS A 1 197 ? 19.139 5.708 -13.885 1.00 89.81 197 LYS A C 1
ATOM 1487 O O . LYS A 1 197 ? 18.563 5.569 -12.810 1.00 89.81 197 LYS A O 1
ATOM 1492 N N . ILE A 1 198 ? 18.541 6.253 -14.943 1.00 93.00 198 ILE A N 1
ATOM 1493 C CA . ILE A 1 198 ? 17.177 6.788 -14.912 1.00 93.00 198 ILE A CA 1
ATOM 1494 C C . ILE A 1 198 ? 16.274 5.938 -15.799 1.00 93.00 198 ILE A C 1
ATOM 1496 O O . ILE A 1 198 ? 16.593 5.690 -16.962 1.00 93.00 198 ILE A O 1
ATOM 1500 N N . VAL A 1 199 ? 15.118 5.561 -15.260 1.00 94.19 199 VAL A N 1
ATOM 1501 C CA . VAL A 1 199 ? 13.973 5.085 -16.036 1.00 94.19 199 VAL A CA 1
ATOM 1502 C C . VAL A 1 199 ? 12.893 6.162 -16.048 1.00 94.19 199 VAL A C 1
ATOM 1504 O O . VAL A 1 199 ? 12.508 6.700 -15.009 1.00 94.19 199 VAL A O 1
ATOM 1507 N N . GLU A 1 200 ? 12.422 6.515 -17.238 1.00 95.62 200 GLU A N 1
ATOM 1508 C CA . GLU A 1 200 ? 11.308 7.433 -17.440 1.00 95.62 200 GLU A CA 1
ATOM 1509 C C . GLU A 1 200 ? 10.037 6.622 -17.701 1.00 95.62 200 GLU A C 1
ATOM 1511 O O . GLU A 1 200 ? 9.900 5.965 -18.732 1.00 95.62 200 GLU A O 1
ATOM 1516 N N . VAL A 1 201 ? 9.109 6.660 -16.747 1.00 95.88 201 VAL A N 1
ATOM 1517 C CA . VAL A 1 201 ? 7.835 5.937 -16.780 1.00 95.88 201 VAL A CA 1
ATOM 1518 C C . VAL A 1 201 ? 6.752 6.860 -17.314 1.00 95.88 201 VAL A C 1
ATOM 1520 O O . VAL A 1 201 ? 6.408 7.854 -16.677 1.00 95.88 201 VAL A O 1
ATOM 1523 N N . THR A 1 202 ? 6.188 6.535 -18.473 1.00 95.56 202 THR A N 1
ATOM 1524 C CA . THR A 1 202 ? 5.218 7.395 -19.161 1.00 95.56 202 THR A CA 1
ATOM 1525 C C . THR A 1 202 ? 3.887 6.664 -19.336 1.00 95.56 202 THR A C 1
ATOM 1527 O O . THR A 1 202 ? 3.764 5.846 -20.254 1.00 95.56 202 THR A O 1
ATOM 1530 N N . PRO A 1 203 ? 2.873 6.943 -18.493 1.00 93.69 203 PRO A N 1
ATOM 1531 C CA . PRO A 1 203 ? 1.508 6.509 -18.766 1.00 93.69 203 PRO A CA 1
ATOM 1532 C C . PRO A 1 203 ? 1.003 7.147 -20.067 1.00 93.69 203 PRO A C 1
ATOM 1534 O O . PRO A 1 203 ? 1.315 8.307 -20.353 1.00 93.69 203 PRO A O 1
ATOM 1537 N N . ALA A 1 204 ? 0.196 6.426 -20.847 1.00 89.69 204 ALA A N 1
ATOM 1538 C CA . ALA A 1 204 ? -0.367 6.955 -22.089 1.00 89.69 204 ALA A CA 1
ATOM 1539 C C . ALA A 1 204 ? -1.080 8.308 -21.873 1.00 89.69 204 ALA A C 1
ATOM 1541 O O . ALA A 1 204 ? -1.986 8.432 -21.048 1.00 89.69 204 ALA A O 1
ATOM 1542 N N . GLY A 1 205 ? -0.657 9.329 -22.625 1.00 84.94 205 GLY A N 1
ATOM 1543 C CA . GLY A 1 205 ? -1.221 10.681 -22.550 1.00 84.94 205 GLY A CA 1
ATOM 1544 C C . GLY A 1 205 ? -0.838 11.482 -21.299 1.00 84.94 205 GLY A C 1
ATOM 1545 O O . GLY A 1 205 ? -1.447 12.523 -21.055 1.00 84.94 205 GLY A O 1
ATOM 1546 N N . LYS A 1 206 ? 0.141 11.027 -20.503 1.00 90.69 206 LYS A N 1
ATOM 1547 C CA . LYS A 1 206 ? 0.616 11.725 -19.297 1.00 90.69 206 LYS A CA 1
ATOM 1548 C C . LYS A 1 206 ? 2.084 12.114 -19.389 1.00 90.69 206 LYS A C 1
ATOM 1550 O O . LYS A 1 206 ? 2.826 11.657 -20.253 1.00 90.69 206 LYS A O 1
ATOM 1555 N N . THR A 1 207 ? 2.491 12.992 -18.478 1.00 90.00 207 THR A N 1
ATOM 1556 C CA . THR A 1 207 ? 3.883 13.416 -18.339 1.00 90.00 207 THR A CA 1
ATOM 1557 C C . THR A 1 207 ? 4.754 12.276 -17.803 1.00 90.00 207 THR A C 1
ATOM 1559 O O . THR A 1 207 ? 4.313 11.580 -16.883 1.00 90.00 207 THR A O 1
ATOM 1562 N N . PRO A 1 208 ? 5.992 12.116 -18.304 1.00 92.62 208 PRO A N 1
ATOM 1563 C CA . PRO A 1 208 ? 6.928 11.122 -17.794 1.00 92.62 208 PRO A CA 1
ATOM 1564 C C . PRO A 1 208 ? 7.277 11.343 -16.319 1.00 92.62 208 PRO A C 1
ATOM 1566 O O . PRO A 1 208 ? 7.545 12.467 -15.886 1.00 92.62 208 PRO A O 1
ATOM 1569 N N . ILE A 1 209 ? 7.338 10.251 -15.564 1.00 94.25 209 ILE A N 1
ATOM 1570 C CA . ILE A 1 209 ? 7.819 10.196 -14.185 1.00 94.25 209 ILE A CA 1
ATOM 1571 C C . ILE A 1 209 ? 9.252 9.671 -14.229 1.00 94.25 209 ILE A C 1
ATOM 1573 O O . ILE A 1 209 ? 9.495 8.565 -14.705 1.00 94.25 209 ILE A O 1
ATOM 1577 N N . LYS A 1 210 ? 10.212 10.462 -13.747 1.00 94.44 210 LYS A N 1
ATOM 1578 C CA . LYS A 1 210 ? 11.621 10.053 -13.694 1.00 94.44 210 LYS A CA 1
ATOM 1579 C C . LYS A 1 210 ? 11.894 9.301 -12.402 1.00 94.44 210 LYS A C 1
ATOM 1581 O O . LYS A 1 210 ? 11.683 9.846 -11.320 1.00 94.44 210 LYS A O 1
ATOM 1586 N N . CYS A 1 211 ? 12.410 8.086 -12.520 1.00 93.88 211 CYS A N 1
ATOM 1587 C CA . CYS A 1 211 ? 12.808 7.264 -11.389 1.00 93.88 211 CYS A CA 1
ATOM 1588 C C . CYS A 1 211 ? 14.292 6.925 -11.504 1.00 93.88 211 CYS A C 1
ATOM 1590 O O . CYS A 1 211 ? 14.756 6.449 -12.537 1.00 93.88 211 CYS A O 1
ATOM 1592 N N . GLU A 1 212 ? 15.032 7.169 -10.430 1.00 93.69 212 GLU A N 1
ATOM 1593 C CA . GLU A 1 212 ? 16.408 6.701 -10.290 1.00 93.69 212 GLU A CA 1
ATOM 1594 C C . GLU A 1 212 ? 16.394 5.211 -9.937 1.00 93.69 212 GLU A C 1
ATOM 1596 O O . GLU A 1 212 ? 15.661 4.780 -9.040 1.00 93.69 212 GLU A O 1
ATOM 1601 N N . ILE A 1 213 ? 17.194 4.429 -10.652 1.00 92.38 213 ILE A N 1
ATOM 1602 C CA . ILE A 1 213 ? 17.437 3.026 -10.352 1.00 92.38 213 ILE A CA 1
ATOM 1603 C C . ILE A 1 213 ? 18.419 2.981 -9.192 1.00 92.38 213 ILE A C 1
ATOM 1605 O O . ILE A 1 213 ? 19.500 3.563 -9.259 1.00 92.38 213 ILE A O 1
ATOM 1609 N N . ARG A 1 214 ? 18.036 2.293 -8.123 1.00 90.88 214 ARG A N 1
ATOM 1610 C CA . ARG A 1 214 ? 18.852 2.144 -6.926 1.00 90.88 214 ARG A CA 1
ATOM 1611 C C . ARG A 1 214 ? 19.158 0.690 -6.686 1.00 90.88 214 ARG A C 1
ATOM 1613 O O . ARG A 1 214 ? 18.296 -0.178 -6.826 1.00 90.88 214 ARG A O 1
ATOM 1620 N N . ARG A 1 215 ? 20.387 0.442 -6.273 1.00 86.56 215 ARG A N 1
ATOM 1621 C CA . ARG A 1 215 ? 20.814 -0.860 -5.805 1.00 86.56 215 ARG A CA 1
ATOM 1622 C C . ARG A 1 215 ? 20.454 -1.051 -4.337 1.00 86.56 215 ARG A C 1
ATOM 1624 O O . ARG A 1 215 ? 20.809 -0.241 -3.483 1.00 86.56 215 ARG A O 1
ATOM 1631 N N . ASP A 1 216 ? 19.801 -2.168 -4.053 1.00 79.94 216 ASP A N 1
ATOM 1632 C CA . ASP A 1 216 ? 19.707 -2.736 -2.715 1.00 79.94 216 ASP A CA 1
ATOM 1633 C C . ASP A 1 216 ? 20.314 -4.136 -2.761 1.00 79.94 216 ASP A C 1
ATOM 1635 O O . ASP A 1 216 ? 19.806 -5.037 -3.430 1.00 79.94 216 ASP A O 1
ATOM 1639 N N . SER A 1 217 ? 21.437 -4.311 -2.069 1.00 76.88 217 SER A N 1
ATOM 1640 C CA . SER A 1 217 ? 22.171 -5.579 -2.045 1.00 76.88 217 SER A CA 1
ATOM 1641 C C . SER A 1 217 ? 22.589 -6.057 -3.454 1.00 76.88 217 SER A C 1
ATOM 1643 O O . SER A 1 217 ? 23.406 -5.405 -4.111 1.00 76.88 217 SER A O 1
ATOM 1645 N N . ASP A 1 218 ? 22.093 -7.200 -3.929 1.00 72.31 218 ASP A N 1
ATOM 1646 C CA . ASP A 1 218 ? 22.392 -7.800 -5.237 1.00 72.31 218 ASP A CA 1
ATOM 1647 C C . ASP A 1 218 ? 21.408 -7.390 -6.345 1.00 72.31 218 ASP A C 1
ATOM 1649 O O . ASP A 1 218 ? 21.617 -7.747 -7.502 1.00 72.31 218 ASP A O 1
ATOM 1653 N N . ARG A 1 219 ? 20.363 -6.617 -6.024 1.00 76.56 219 ARG A N 1
ATOM 1654 C CA . ARG A 1 219 ? 19.294 -6.263 -6.965 1.00 76.56 219 ARG A CA 1
ATOM 1655 C C . ARG A 1 219 ? 19.248 -4.763 -7.208 1.00 76.56 219 ARG A C 1
ATOM 1657 O O . ARG A 1 219 ? 19.360 -3.965 -6.279 1.00 76.56 219 ARG A O 1
ATOM 1664 N N . ALA A 1 220 ? 19.049 -4.374 -8.460 1.00 87.88 220 ALA A N 1
ATOM 1665 C CA . ALA A 1 220 ? 18.762 -2.995 -8.824 1.00 87.88 220 ALA A CA 1
ATOM 1666 C C . ALA A 1 220 ? 17.259 -2.849 -9.079 1.00 87.88 220 ALA A C 1
ATOM 1668 O O . ALA A 1 220 ? 16.637 -3.718 -9.688 1.00 87.88 220 ALA A O 1
ATOM 1669 N N . PHE A 1 221 ? 16.649 -1.771 -8.594 1.00 91.94 221 PHE A N 1
ATOM 1670 C CA . PHE A 1 221 ? 15.246 -1.491 -8.869 1.00 91.94 221 PHE A CA 1
ATOM 1671 C C . PHE A 1 221 ? 14.962 0.006 -8.924 1.00 91.94 221 PHE A C 1
ATOM 1673 O O . PHE A 1 221 ? 15.620 0.815 -8.274 1.00 91.94 221 PHE A O 1
ATOM 1680 N N . ALA A 1 222 ? 13.931 0.375 -9.670 1.00 93.81 222 ALA A N 1
ATOM 1681 C CA . ALA A 1 222 ? 13.317 1.692 -9.604 1.00 93.81 222 ALA A CA 1
ATOM 1682 C C . ALA A 1 222 ? 11.867 1.561 -9.135 1.00 93.81 222 ALA A C 1
ATOM 1684 O O . ALA A 1 222 ? 11.210 0.549 -9.386 1.00 93.81 222 ALA A O 1
ATOM 1685 N N . VAL A 1 223 ? 11.358 2.591 -8.458 1.00 93.50 223 VAL A N 1
ATOM 1686 C CA . VAL A 1 223 ? 9.957 2.636 -8.028 1.00 93.50 223 VAL A CA 1
ATOM 1687 C C . VAL A 1 223 ? 9.332 3.953 -8.459 1.00 93.50 223 VAL A C 1
ATOM 1689 O O . VAL A 1 223 ? 9.779 5.018 -8.032 1.00 93.50 223 VAL A O 1
ATOM 1692 N N . ALA A 1 224 ? 8.279 3.884 -9.271 1.00 93.31 224 ALA A N 1
ATOM 1693 C CA . ALA A 1 224 ? 7.399 5.024 -9.503 1.00 93.31 224 ALA A CA 1
ATOM 1694 C C . ALA A 1 224 ? 6.253 4.956 -8.494 1.00 93.31 224 ALA A C 1
ATOM 1696 O O . ALA A 1 224 ? 5.557 3.947 -8.448 1.00 93.31 224 ALA A O 1
ATOM 1697 N N . ILE A 1 225 ? 6.062 6.003 -7.691 1.00 90.06 225 ILE A N 1
ATOM 1698 C CA . ILE A 1 225 ? 4.994 6.084 -6.684 1.00 90.06 225 ILE A CA 1
ATOM 1699 C C . ILE A 1 225 ? 4.039 7.208 -7.081 1.00 90.06 225 ILE A C 1
ATOM 1701 O O . ILE A 1 225 ? 4.479 8.294 -7.457 1.00 90.06 225 ILE A O 1
ATOM 1705 N N . GLY A 1 226 ? 2.739 6.959 -6.976 1.00 87.00 226 GLY A N 1
ATOM 1706 C CA . GLY A 1 226 ? 1.695 7.928 -7.288 1.00 87.00 226 GLY A CA 1
ATOM 1707 C C . GLY A 1 226 ? 0.342 7.521 -6.716 1.00 87.00 226 GLY A C 1
ATOM 1708 O O . GLY A 1 226 ? 0.252 6.623 -5.884 1.00 87.00 226 GLY A O 1
ATOM 1709 N N . ASP A 1 227 ? -0.716 8.187 -7.160 1.00 83.19 227 ASP A N 1
ATOM 1710 C CA . ASP A 1 227 ? -2.106 7.810 -6.900 1.00 83.19 227 ASP A CA 1
ATOM 1711 C C . ASP A 1 227 ? -2.772 7.294 -8.190 1.00 83.19 227 ASP A C 1
ATOM 1713 O O . ASP A 1 227 ? -2.118 7.120 -9.220 1.00 83.19 227 ASP A O 1
ATOM 1717 N N . GLU A 1 228 ? -4.082 7.054 -8.161 1.00 82.69 228 GLU A N 1
ATOM 1718 C CA . GLU A 1 228 ? -4.836 6.620 -9.341 1.00 82.69 228 GLU A CA 1
ATOM 1719 C C . GLU A 1 228 ? -4.832 7.647 -10.486 1.00 82.69 228 GLU A C 1
ATOM 1721 O O . GLU A 1 228 ? -4.944 7.286 -11.660 1.00 82.69 228 GLU A O 1
ATOM 1726 N N . THR A 1 229 ? -4.632 8.926 -10.165 1.00 83.19 229 THR A N 1
ATOM 1727 C CA . THR A 1 229 ? -4.524 9.984 -11.167 1.00 83.19 229 THR A CA 1
ATOM 1728 C C . THR A 1 229 ? -3.118 10.041 -11.754 1.00 83.19 229 THR A C 1
ATOM 1730 O O . THR A 1 229 ? -2.980 10.192 -12.960 1.00 83.19 229 THR A O 1
ATOM 1733 N N . ALA A 1 230 ? -2.055 9.901 -10.973 1.00 86.38 230 ALA A N 1
ATOM 1734 C CA . ALA A 1 230 ? -0.686 9.910 -11.482 1.00 86.38 230 ALA A CA 1
ATOM 1735 C C . ALA A 1 230 ? -0.344 8.606 -12.222 1.00 86.38 230 ALA A C 1
ATOM 1737 O O . ALA A 1 230 ? 0.321 8.632 -13.258 1.00 86.38 230 ALA A O 1
ATOM 1738 N N . LEU A 1 231 ? -0.849 7.477 -11.722 1.00 90.81 231 LEU A N 1
ATOM 1739 C CA . LEU A 1 231 ? -0.574 6.127 -12.203 1.00 90.81 231 LEU A CA 1
ATOM 1740 C C . LEU A 1 231 ? -1.887 5.358 -12.493 1.00 90.81 231 LEU A C 1
ATOM 1742 O O . LEU A 1 231 ? -2.272 4.464 -11.736 1.00 90.81 231 LEU A O 1
ATOM 1746 N N . PRO A 1 232 ? -2.623 5.706 -13.565 1.00 91.69 232 PRO A N 1
ATOM 1747 C CA . PRO A 1 232 ? -3.830 4.979 -13.959 1.00 91.69 232 PRO A CA 1
ATOM 1748 C C . PRO A 1 232 ? -3.488 3.637 -14.633 1.00 91.69 232 PRO A C 1
ATOM 1750 O O . PRO A 1 232 ? -2.470 3.554 -15.309 1.00 91.69 232 PRO A O 1
ATOM 1753 N N . PRO A 1 233 ? -4.333 2.596 -14.566 1.00 93.06 233 PRO A N 1
ATOM 1754 C CA . PRO A 1 233 ? -4.101 1.372 -15.329 1.00 93.06 233 PRO A CA 1
ATOM 1755 C C . PRO A 1 233 ? -4.154 1.680 -16.832 1.00 93.06 233 PRO A C 1
ATOM 1757 O O . PRO A 1 233 ? -4.964 2.498 -17.276 1.00 93.06 233 PRO A O 1
ATOM 1760 N N . GLY A 1 234 ? -3.308 1.040 -17.636 1.00 93.69 234 GLY A N 1
ATOM 1761 C CA . GLY A 1 234 ? -3.216 1.359 -19.058 1.00 93.69 234 GLY A CA 1
ATOM 1762 C C . GLY A 1 234 ? -1.920 0.900 -19.709 1.00 93.69 234 GLY A C 1
ATOM 1763 O O . GLY A 1 234 ? -1.130 0.173 -19.114 1.00 93.69 234 GLY A O 1
ATOM 1764 N N . MET A 1 235 ? -1.706 1.349 -20.944 1.00 94.62 235 MET A N 1
ATOM 1765 C CA . MET A 1 235 ? -0.427 1.177 -21.628 1.00 94.62 235 MET A CA 1
ATOM 1766 C C . MET A 1 235 ? 0.581 2.213 -21.139 1.00 94.62 235 MET A C 1
ATOM 1768 O O . MET A 1 235 ? 0.286 3.410 -21.079 1.00 94.62 235 MET A O 1
ATOM 1772 N N . TYR A 1 236 ? 1.781 1.741 -20.833 1.00 95.62 236 TYR A N 1
ATOM 1773 C CA . TYR A 1 236 ? 2.906 2.546 -20.384 1.00 95.62 236 TYR A CA 1
ATOM 1774 C C . TYR A 1 236 ? 4.072 2.394 -21.349 1.00 95.62 236 TYR A C 1
ATOM 1776 O O . TYR A 1 236 ? 4.243 1.349 -21.971 1.00 95.62 236 TYR A O 1
ATOM 1784 N N . SER A 1 237 ? 4.878 3.445 -21.467 1.00 93.88 237 SER A N 1
ATOM 1785 C CA . SER A 1 237 ? 6.203 3.383 -22.085 1.00 93.88 237 SER A CA 1
ATOM 1786 C C . SER A 1 237 ? 7.258 3.629 -21.016 1.00 93.88 237 SER A C 1
ATOM 1788 O O . SER A 1 237 ? 7.168 4.621 -20.292 1.00 93.88 237 SER A O 1
ATOM 1790 N N . PHE A 1 238 ? 8.245 2.746 -20.922 1.00 94.12 238 PHE A N 1
ATOM 1791 C CA . PHE A 1 238 ? 9.370 2.880 -20.006 1.00 94.12 238 PHE A CA 1
ATOM 1792 C C . PHE A 1 238 ? 10.623 3.098 -20.842 1.00 94.12 238 PHE A C 1
ATOM 1794 O O . PHE A 1 238 ? 11.012 2.226 -21.617 1.00 94.12 238 PHE A O 1
ATOM 1801 N N . THR A 1 239 ? 11.221 4.277 -20.714 1.00 92.88 239 THR A N 1
ATOM 1802 C CA . THR A 1 239 ? 12.457 4.631 -21.414 1.00 92.88 239 THR A CA 1
ATOM 1803 C C . THR A 1 239 ? 13.607 4.563 -20.425 1.00 92.88 239 THR A C 1
ATOM 1805 O O . THR A 1 239 ? 13.650 5.333 -19.465 1.00 92.88 239 THR A O 1
ATOM 1808 N N . VAL A 1 240 ? 14.532 3.634 -20.632 1.00 91.50 240 VAL A N 1
ATOM 1809 C CA . VAL A 1 240 ? 15.680 3.429 -19.749 1.00 91.50 240 VAL A CA 1
ATOM 1810 C C . VAL A 1 240 ? 16.907 4.082 -20.365 1.00 91.50 240 VAL A C 1
ATOM 1812 O O . VAL A 1 240 ? 17.331 3.717 -21.461 1.00 91.50 240 VAL A O 1
ATOM 1815 N N . LYS A 1 241 ? 17.492 5.039 -19.642 1.00 88.56 241 LYS A N 1
ATOM 1816 C CA . LYS A 1 241 ? 18.673 5.785 -20.084 1.00 88.56 241 LYS A CA 1
ATOM 1817 C C . LYS A 1 241 ? 19.948 5.067 -19.677 1.00 88.56 241 LYS A C 1
ATOM 1819 O O . LYS A 1 241 ? 20.150 4.737 -18.508 1.00 88.56 241 LYS A O 1
ATOM 1824 N N . LEU A 1 242 ? 20.819 4.841 -20.649 1.00 83.44 242 LEU A N 1
ATOM 1825 C CA . LEU A 1 242 ? 22.112 4.196 -20.492 1.00 83.44 242 LEU A CA 1
ATOM 1826 C C . LEU A 1 242 ? 23.239 5.245 -20.472 1.00 83.44 242 LEU A C 1
ATOM 1828 O O . LEU A 1 242 ? 23.117 6.308 -21.079 1.00 83.44 242 LEU A O 1
ATOM 1832 N N . PRO A 1 243 ? 24.353 4.975 -19.771 1.00 71.25 243 PRO A N 1
ATOM 1833 C CA . PRO A 1 243 ? 25.524 5.835 -19.799 1.00 71.25 243 PRO A CA 1
ATOM 1834 C C . PRO A 1 243 ? 26.163 5.773 -21.188 1.00 71.25 243 PRO A C 1
ATOM 1836 O O . PRO A 1 243 ? 26.504 4.697 -21.677 1.00 71.25 243 PRO A O 1
ATOM 1839 N N . ALA A 1 244 ? 26.324 6.935 -21.815 1.00 67.31 244 ALA A N 1
ATOM 1840 C CA . ALA A 1 244 ? 27.025 7.054 -23.082 1.00 67.31 244 ALA A CA 1
ATOM 1841 C C . ALA A 1 244 ? 28.553 6.930 -22.880 1.00 67.31 244 ALA A C 1
ATOM 1843 O O . ALA A 1 244 ? 29.072 7.435 -21.880 1.00 67.31 244 ALA A O 1
ATOM 1844 N N . PRO A 1 245 ? 29.296 6.348 -23.839 1.00 65.50 245 PRO A N 1
ATOM 1845 C CA . PRO A 1 245 ? 28.811 5.678 -25.045 1.00 65.50 245 PRO A CA 1
ATOM 1846 C C . PRO A 1 245 ? 28.427 4.215 -24.775 1.00 65.50 245 PRO A C 1
ATOM 1848 O O . PRO A 1 245 ? 29.183 3.463 -24.161 1.00 65.50 245 PRO A O 1
ATOM 1851 N N . VAL A 1 246 ? 27.275 3.793 -25.298 1.00 70.25 246 VAL A N 1
ATOM 1852 C CA . VAL A 1 246 ? 26.878 2.380 -25.310 1.00 70.25 246 VAL A CA 1
ATOM 1853 C C . VAL A 1 246 ? 27.566 1.700 -26.494 1.00 70.25 246 VAL A C 1
ATOM 1855 O O . VAL A 1 246 ? 27.306 2.044 -27.645 1.00 70.25 246 VAL A O 1
ATOM 1858 N N . THR A 1 247 ? 28.458 0.749 -26.223 1.00 65.00 247 THR A N 1
ATOM 1859 C CA . THR A 1 247 ? 29.180 -0.037 -27.239 1.00 65.00 247 THR A CA 1
ATOM 1860 C C . THR A 1 247 ? 28.811 -1.524 -27.130 1.00 65.00 247 THR A C 1
ATOM 1862 O O . THR A 1 247 ? 28.360 -1.976 -26.078 1.00 65.00 247 THR A O 1
ATOM 1865 N N . GLY A 1 248 ? 28.966 -2.299 -28.212 1.00 65.94 248 GLY A N 1
ATOM 1866 C CA . GLY A 1 248 ? 28.729 -3.756 -28.214 1.00 65.94 248 GLY A CA 1
ATOM 1867 C C . GLY A 1 248 ? 27.422 -4.204 -28.887 1.00 65.94 248 GLY A C 1
ATOM 1868 O O . GLY A 1 248 ? 26.991 -3.592 -29.859 1.00 65.94 248 GLY A O 1
ATOM 1869 N N . GLU A 1 249 ? 26.808 -5.282 -28.380 1.00 66.44 249 GLU A N 1
ATOM 1870 C CA . GLU A 1 249 ? 25.671 -6.045 -28.959 1.00 66.44 249 GLU A CA 1
ATOM 1871 C C . GLU A 1 249 ? 24.313 -5.306 -28.996 1.00 66.44 249 GLU A C 1
ATOM 1873 O O . GLU A 1 249 ? 23.253 -5.906 -29.156 1.00 66.44 249 GLU A O 1
ATOM 1878 N N . TRP A 1 250 ? 24.318 -3.985 -28.853 1.00 73.00 250 TRP A N 1
ATOM 1879 C CA . TRP A 1 250 ? 23.114 -3.162 -28.912 1.00 73.00 250 TRP A CA 1
ATOM 1880 C C . TRP A 1 250 ? 22.796 -2.742 -30.344 1.00 73.00 250 TRP A C 1
ATOM 1882 O O . TRP A 1 250 ? 23.695 -2.571 -31.165 1.00 73.00 250 TRP A O 1
ATOM 1892 N N . SER A 1 251 ? 21.519 -2.511 -30.652 1.00 73.69 251 SER A N 1
ATOM 1893 C CA . SER A 1 251 ? 21.134 -1.993 -31.969 1.00 73.69 251 SER A CA 1
ATOM 1894 C C . SER A 1 251 ? 21.715 -0.593 -32.214 1.00 73.69 251 SER A C 1
ATOM 1896 O O . SER A 1 251 ? 21.890 0.190 -31.279 1.00 73.69 251 SER A O 1
ATOM 1898 N N . ASN A 1 252 ? 21.943 -0.233 -33.482 1.00 75.44 252 ASN A N 1
ATOM 1899 C CA . ASN A 1 252 ? 22.452 1.095 -33.860 1.00 75.44 252 ASN A CA 1
ATOM 1900 C C . ASN A 1 252 ? 21.599 2.249 -33.297 1.00 75.44 252 ASN A C 1
ATOM 1902 O O . ASN A 1 252 ? 22.123 3.327 -33.033 1.00 75.44 252 ASN A O 1
ATOM 1906 N N . ALA A 1 253 ? 20.290 2.033 -33.116 1.00 73.75 253 ALA A N 1
ATOM 1907 C CA . ALA A 1 253 ? 19.396 3.016 -32.510 1.00 73.75 253 ALA A CA 1
ATOM 1908 C C . ALA A 1 253 ? 19.710 3.220 -31.019 1.00 73.75 253 ALA A C 1
ATOM 1910 O O . ALA A 1 253 ? 19.907 4.353 -30.596 1.00 73.75 253 ALA A O 1
ATOM 1911 N N . VAL A 1 254 ? 19.856 2.134 -30.251 1.00 80.12 254 VAL A N 1
ATOM 1912 C CA . VAL A 1 254 ? 20.200 2.209 -28.820 1.00 80.12 254 VAL A CA 1
ATOM 1913 C C . VAL A 1 254 ? 21.613 2.754 -28.614 1.00 80.12 254 VAL A C 1
ATOM 1915 O O . VAL A 1 254 ? 21.834 3.533 -27.696 1.00 80.12 254 VAL A O 1
ATOM 1918 N N . GLN A 1 255 ? 22.570 2.405 -29.479 1.00 78.12 255 GLN A N 1
ATOM 1919 C CA . GLN A 1 255 ? 23.928 2.957 -29.406 1.00 78.12 255 GLN A CA 1
ATOM 1920 C C . GLN A 1 255 ? 23.948 4.474 -29.644 1.00 78.12 255 GLN A C 1
ATOM 1922 O O . GLN A 1 255 ? 24.640 5.205 -28.937 1.00 78.12 255 GLN A O 1
ATOM 1927 N N . ARG A 1 256 ? 23.169 4.955 -30.624 1.00 79.06 256 ARG A N 1
ATOM 1928 C CA . ARG A 1 256 ? 23.071 6.382 -30.957 1.00 79.06 256 ARG A CA 1
ATOM 1929 C C . ARG A 1 256 ? 22.358 7.173 -29.866 1.00 79.06 256 ARG A C 1
ATOM 1931 O O . ARG A 1 256 ? 22.856 8.214 -29.450 1.00 79.06 256 ARG A O 1
ATOM 1938 N N . ASP A 1 257 ? 21.205 6.683 -29.425 1.00 81.50 257 ASP A N 1
ATOM 1939 C CA . ASP A 1 257 ? 20.317 7.426 -28.529 1.00 81.50 257 ASP A CA 1
ATOM 1940 C C . ASP A 1 257 ? 20.655 7.160 -27.046 1.00 81.50 257 ASP A C 1
ATOM 1942 O O . ASP A 1 257 ? 20.209 7.884 -26.161 1.00 81.50 257 ASP A O 1
ATOM 1946 N N . SER A 1 258 ? 21.508 6.161 -26.770 1.00 85.31 258 SER A N 1
ATOM 1947 C CA . SER A 1 258 ? 21.896 5.704 -25.425 1.00 85.31 258 SER A CA 1
ATOM 1948 C C . SER A 1 258 ? 20.692 5.420 -24.523 1.00 85.31 258 SER A C 1
ATOM 1950 O O . SER A 1 258 ? 20.738 5.619 -23.312 1.00 85.31 258 SER A O 1
ATOM 1952 N N . GLU A 1 259 ? 19.600 4.934 -25.106 1.00 87.94 259 GLU A N 1
ATOM 1953 C CA . GLU A 1 259 ? 18.388 4.548 -24.393 1.00 87.94 259 GLU A CA 1
ATOM 1954 C C . GLU A 1 259 ? 17.648 3.432 -25.132 1.00 87.94 259 GLU A C 1
ATOM 1956 O O . GLU A 1 259 ? 17.790 3.263 -26.344 1.00 87.94 259 GLU A O 1
ATOM 1961 N N . TYR A 1 260 ? 16.849 2.664 -24.395 1.00 87.62 260 TYR A N 1
ATOM 1962 C CA . TYR A 1 260 ? 15.886 1.726 -24.967 1.00 87.62 260 TYR A CA 1
ATOM 1963 C C . TYR A 1 260 ? 14.504 1.957 -24.366 1.00 87.62 260 TYR A C 1
ATOM 1965 O O . TYR A 1 260 ? 14.369 2.474 -23.254 1.00 87.62 260 TYR A O 1
ATOM 1973 N N . GLN A 1 261 ? 13.474 1.571 -25.117 1.00 88.19 261 GLN A N 1
ATOM 1974 C CA . GLN A 1 261 ? 12.085 1.736 -24.720 1.00 88.19 261 GLN A CA 1
ATOM 1975 C C . GLN A 1 261 ? 11.347 0.400 -24.754 1.00 88.19 261 GLN A C 1
ATOM 1977 O O . GLN A 1 261 ? 11.390 -0.316 -25.751 1.00 88.19 261 GLN A O 1
ATOM 1982 N N . LEU A 1 262 ? 10.613 0.122 -23.682 1.00 89.06 262 LEU A N 1
ATOM 1983 C CA . LEU A 1 262 ? 9.669 -0.989 -23.567 1.00 89.06 262 LEU A CA 1
ATOM 1984 C C . LEU A 1 262 ? 8.249 -0.453 -23.363 1.00 89.06 262 LEU A C 1
ATOM 1986 O O . LEU A 1 262 ? 8.047 0.620 -22.785 1.00 89.06 262 LEU A O 1
ATOM 1990 N N . LYS A 1 263 ? 7.260 -1.180 -23.885 1.00 89.75 263 LYS A N 1
ATOM 1991 C CA . LYS A 1 263 ? 5.841 -0.831 -23.777 1.00 89.75 263 LYS A CA 1
ATOM 1992 C C . LYS A 1 263 ? 5.092 -1.975 -23.133 1.00 89.75 263 LYS A C 1
ATOM 1994 O O . LYS A 1 263 ? 5.067 -3.061 -23.694 1.00 89.75 263 LYS A O 1
ATOM 1999 N N . GLU A 1 264 ? 4.449 -1.701 -22.010 1.00 89.50 264 GLU A N 1
ATOM 2000 C CA . GLU A 1 264 ? 3.776 -2.727 -21.217 1.00 89.50 264 GLU A CA 1
ATOM 2001 C C . GLU A 1 264 ? 2.392 -2.273 -20.764 1.00 89.50 264 GLU A C 1
ATOM 2003 O O . GLU A 1 264 ? 2.140 -1.083 -20.541 1.00 89.50 264 GLU A O 1
ATOM 2008 N N . GLN A 1 265 ? 1.488 -3.243 -20.634 1.00 91.50 265 GLN A N 1
ATOM 2009 C CA . GLN A 1 265 ? 0.150 -3.026 -20.097 1.00 91.50 265 GLN A CA 1
ATOM 2010 C C . GLN A 1 265 ? 0.192 -3.174 -18.575 1.00 91.50 265 GLN A C 1
ATOM 2012 O O . GLN A 1 265 ? 0.218 -4.284 -18.050 1.00 91.50 265 GLN A O 1
ATOM 2017 N N . VAL A 1 266 ? 0.110 -2.054 -17.865 1.00 93.06 266 VAL A N 1
ATOM 2018 C CA . VAL A 1 266 ? 0.075 -2.007 -16.401 1.00 93.06 266 VAL A CA 1
ATOM 2019 C C . VAL A 1 266 ? -1.366 -2.120 -15.913 1.00 93.06 266 VAL A C 1
ATOM 2021 O O . VAL A 1 266 ? -2.269 -1.450 -16.429 1.00 93.06 266 VAL A O 1
ATOM 2024 N N . ARG A 1 267 ? -1.589 -2.972 -14.910 1.00 91.88 267 ARG A N 1
ATOM 2025 C CA . ARG A 1 267 ? -2.917 -3.273 -14.353 1.00 91.88 267 ARG A CA 1
ATOM 2026 C C . ARG A 1 267 ? -3.017 -3.047 -12.846 1.00 91.88 267 ARG A C 1
ATOM 2028 O O . ARG A 1 267 ? -4.137 -2.962 -12.358 1.00 91.88 267 ARG A O 1
ATOM 2035 N N . PHE A 1 268 ? -1.893 -2.944 -12.133 1.00 90.50 268 PHE A N 1
ATOM 2036 C CA . PHE A 1 268 ? -1.845 -2.864 -10.665 1.00 90.50 268 PHE A CA 1
ATOM 2037 C C . PHE A 1 268 ? -2.518 -4.066 -9.982 1.00 90.50 268 PHE A C 1
ATOM 2039 O O . PHE A 1 268 ? -3.326 -3.924 -9.067 1.00 90.50 268 PHE A O 1
ATOM 2046 N N . GLY A 1 269 ? -2.195 -5.276 -10.453 1.00 82.75 269 GLY A N 1
ATOM 2047 C CA . GLY A 1 269 ? -2.845 -6.513 -10.006 1.00 82.75 269 GLY A CA 1
ATOM 2048 C C . GLY A 1 269 ? -2.528 -6.938 -8.565 1.00 82.75 269 GLY A C 1
ATOM 2049 O O . GLY A 1 269 ? -3.228 -7.788 -8.018 1.00 82.75 269 GLY A O 1
ATOM 2050 N N . ILE A 1 270 ? -1.495 -6.371 -7.934 1.00 85.25 270 ILE A N 1
ATOM 2051 C CA . ILE A 1 270 ? -1.105 -6.700 -6.558 1.00 85.25 270 ILE A CA 1
ATOM 2052 C C . ILE A 1 270 ? -1.741 -5.680 -5.614 1.00 85.25 270 ILE A C 1
ATOM 2054 O O . ILE A 1 270 ? -1.255 -4.563 -5.485 1.00 85.25 270 ILE A O 1
ATOM 2058 N N . THR A 1 271 ? -2.812 -6.047 -4.916 1.00 84.12 271 THR A N 1
ATOM 2059 C CA . THR A 1 271 ? -3.553 -5.115 -4.048 1.00 84.12 271 THR A CA 1
ATOM 2060 C C . THR A 1 271 ? -3.380 -5.437 -2.566 1.00 84.12 271 THR A C 1
ATOM 2062 O O . THR A 1 271 ? -3.499 -6.594 -2.163 1.00 84.12 271 THR A O 1
ATOM 2065 N N . ASN A 1 272 ? -3.180 -4.419 -1.729 1.00 81.12 272 ASN A N 1
ATOM 2066 C CA . ASN A 1 272 ? -3.237 -4.530 -0.272 1.00 81.12 272 ASN A CA 1
ATOM 2067 C C . ASN A 1 272 ? -3.955 -3.316 0.354 1.00 81.12 272 ASN A C 1
ATOM 2069 O O . ASN A 1 272 ? -4.495 -2.452 -0.337 1.00 81.12 272 ASN A O 1
ATOM 2073 N N . PHE A 1 273 ? -3.981 -3.239 1.687 1.00 75.94 273 PHE A N 1
ATOM 2074 C CA . PHE A 1 273 ? -4.630 -2.129 2.391 1.00 75.94 273 PHE A CA 1
ATOM 2075 C C . PHE A 1 273 ? -3.936 -0.776 2.176 1.00 75.94 273 PHE A C 1
ATOM 2077 O O . PHE A 1 273 ? -4.577 0.251 2.337 1.00 75.94 273 PHE A O 1
ATOM 2084 N N . ALA A 1 274 ? -2.647 -0.744 1.849 1.00 76.31 274 ALA A N 1
ATOM 2085 C CA . ALA A 1 274 ? -1.872 0.482 1.653 1.00 76.31 274 ALA A CA 1
ATOM 2086 C C . ALA A 1 274 ? -1.826 0.943 0.189 1.00 76.31 274 ALA A C 1
ATOM 2088 O O . ALA A 1 274 ? -1.402 2.067 -0.088 1.00 76.31 274 ALA A O 1
ATOM 2089 N N . GLY A 1 275 ? -2.240 0.098 -0.756 1.00 85.12 275 GLY A N 1
ATOM 2090 C CA . GLY A 1 275 ? -2.072 0.422 -2.158 1.00 85.12 275 GLY A CA 1
ATOM 2091 C C . GLY A 1 275 ? -2.240 -0.723 -3.138 1.00 85.12 275 GLY A C 1
ATOM 2092 O O . GLY A 1 275 ? -2.600 -1.846 -2.783 1.00 85.12 275 GLY A O 1
ATOM 2093 N N . GLU A 1 276 ? -1.956 -0.395 -4.388 1.00 90.25 276 GLU A N 1
ATOM 2094 C CA . GLU A 1 276 ? -1.978 -1.303 -5.526 1.00 90.25 276 GLU A CA 1
ATOM 2095 C C . GLU A 1 276 ? -0.629 -1.213 -6.237 1.00 90.25 276 GLU A C 1
ATOM 2097 O O . GLU A 1 276 ? -0.069 -0.132 -6.424 1.00 90.25 276 GLU A O 1
ATOM 2102 N N . PHE A 1 277 ? -0.073 -2.353 -6.606 1.00 92.75 277 PHE A N 1
ATOM 2103 C CA . PHE A 1 277 ? 1.286 -2.454 -7.101 1.00 92.75 277 PHE A CA 1
ATOM 2104 C C . PHE A 1 277 ? 1.305 -3.297 -8.365 1.00 92.75 277 PHE A C 1
ATOM 2106 O O . PHE A 1 277 ? 0.478 -4.194 -8.551 1.00 92.75 277 PHE A O 1
ATOM 2113 N N . ASP A 1 278 ? 2.263 -3.005 -9.230 1.00 92.44 278 ASP A N 1
ATOM 2114 C CA . ASP A 1 278 ? 2.585 -3.855 -10.366 1.00 92.44 278 ASP A CA 1
ATOM 2115 C C . ASP A 1 278 ? 4.096 -4.000 -10.496 1.00 92.44 278 ASP A C 1
ATOM 2117 O O . ASP A 1 278 ? 4.859 -3.138 -10.040 1.00 92.44 278 ASP A O 1
ATOM 2121 N N . LEU A 1 279 ? 4.515 -5.098 -11.114 1.00 91.38 279 LEU A N 1
ATOM 2122 C CA . LEU A 1 279 ? 5.918 -5.399 -11.347 1.00 91.38 279 LEU A CA 1
ATOM 2123 C C . LEU A 1 279 ? 6.176 -5.431 -12.851 1.00 91.38 279 LEU A C 1
ATOM 2125 O O . LEU A 1 279 ? 5.548 -6.204 -13.568 1.00 91.38 279 LEU A O 1
ATOM 2129 N N . VAL A 1 280 ? 7.110 -4.606 -13.319 1.00 90.00 280 VAL A N 1
ATOM 2130 C CA . VAL A 1 280 ? 7.467 -4.524 -14.739 1.00 90.00 280 VAL A CA 1
ATOM 2131 C C . VAL A 1 280 ? 8.945 -4.822 -14.884 1.00 90.00 280 VAL A C 1
ATOM 2133 O O . VAL A 1 280 ? 9.775 -4.039 -14.430 1.00 90.00 280 VAL A O 1
ATOM 2136 N N . ASN A 1 281 ? 9.278 -5.955 -15.500 1.00 87.81 281 ASN A N 1
ATOM 2137 C CA . ASN A 1 281 ? 10.667 -6.245 -15.825 1.00 87.81 281 ASN A CA 1
ATOM 2138 C C . ASN A 1 281 ? 11.132 -5.267 -16.909 1.00 87.81 281 ASN A C 1
ATOM 2140 O O . ASN A 1 281 ? 10.602 -5.273 -18.018 1.00 87.81 281 ASN A O 1
ATOM 2144 N N . CYS A 1 282 ? 12.099 -4.423 -16.565 1.00 86.56 282 CYS A N 1
ATOM 2145 C CA . CYS A 1 282 ? 12.633 -3.418 -17.474 1.00 86.56 282 CYS A CA 1
ATOM 2146 C C . CYS A 1 282 ? 13.962 -3.848 -18.098 1.00 86.56 282 CYS A C 1
ATOM 2148 O O . CYS A 1 282 ? 14.583 -3.030 -18.768 1.00 86.56 282 CYS A O 1
ATOM 2150 N N . ASP A 1 283 ? 14.418 -5.083 -17.884 1.00 82.88 283 ASP A N 1
ATOM 2151 C CA . ASP A 1 283 ? 15.624 -5.571 -18.540 1.00 82.88 283 ASP A CA 1
ATOM 2152 C C . ASP A 1 283 ? 15.425 -5.720 -20.058 1.00 82.88 283 ASP A C 1
ATOM 2154 O O . ASP A 1 283 ? 14.339 -6.081 -20.523 1.00 82.88 283 ASP A O 1
ATOM 2158 N N .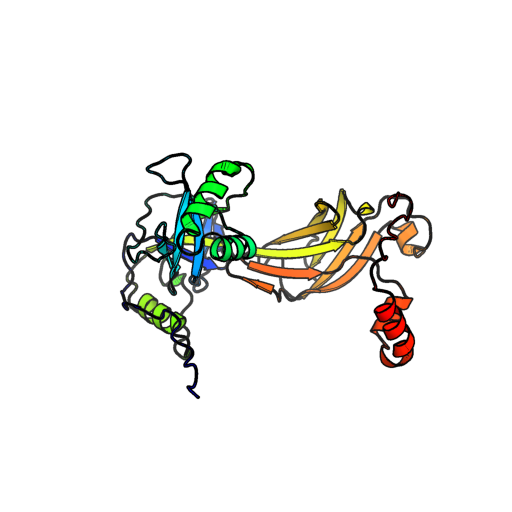 PRO A 1 284 ? 16.475 -5.460 -20.854 1.00 73.94 284 PRO A N 1
ATOM 2159 C CA . PRO A 1 284 ? 16.441 -5.724 -22.284 1.00 73.94 284 PRO A CA 1
ATOM 2160 C C . PRO A 1 284 ? 16.273 -7.227 -22.536 1.00 73.94 284 PRO A C 1
ATOM 2162 O O . PRO A 1 284 ? 17.075 -8.037 -22.076 1.00 73.94 284 PRO A O 1
ATOM 2165 N N . ILE A 1 285 ? 15.247 -7.593 -23.300 1.00 66.94 285 ILE A N 1
ATOM 2166 C CA . ILE A 1 285 ? 15.000 -8.975 -23.725 1.00 66.94 285 ILE A CA 1
ATOM 2167 C C . ILE A 1 285 ? 15.697 -9.194 -25.072 1.00 66.94 285 ILE A C 1
ATOM 2169 O O . ILE A 1 285 ? 15.604 -8.356 -25.973 1.00 66.94 285 ILE A O 1
ATOM 2173 N N . SER A 1 286 ? 16.402 -10.316 -25.218 1.00 62.34 286 SER A N 1
ATOM 2174 C CA . SER A 1 286 ? 17.050 -10.675 -26.488 1.00 62.34 286 SER A CA 1
ATOM 2175 C C . SER A 1 286 ? 16.021 -11.009 -27.582 1.00 62.34 286 SER A C 1
ATOM 2177 O O . SER A 1 286 ? 14.858 -11.328 -27.305 1.00 62.34 286 SER A O 1
ATOM 2179 N N . ILE A 1 287 ? 16.435 -10.947 -28.853 1.00 61.19 287 ILE A N 1
ATOM 2180 C CA . ILE A 1 287 ? 15.574 -11.341 -29.984 1.00 61.19 287 ILE A CA 1
ATOM 2181 C C . ILE A 1 287 ? 15.212 -12.825 -29.859 1.00 61.19 287 ILE A C 1
ATOM 2183 O O . ILE A 1 287 ? 14.070 -13.213 -30.086 1.00 61.19 287 ILE A O 1
ATOM 2187 N N . GLU A 1 288 ? 16.169 -13.644 -29.443 1.00 59.94 288 GLU A N 1
ATOM 2188 C CA . GLU A 1 288 ? 16.029 -15.074 -29.210 1.00 59.94 288 GLU A CA 1
ATOM 2189 C C . GLU A 1 288 ? 14.961 -15.360 -28.154 1.00 59.94 288 GLU A C 1
ATOM 2191 O O . GLU A 1 288 ? 14.069 -16.177 -28.374 1.00 59.94 288 GLU A O 1
ATOM 2196 N N . GLU A 1 289 ? 15.010 -14.647 -27.031 1.00 63.66 289 GLU A N 1
ATOM 2197 C CA . GLU A 1 289 ? 14.047 -14.792 -25.942 1.00 63.66 289 GLU A CA 1
ATOM 2198 C C . GLU A 1 289 ? 12.650 -14.304 -26.349 1.00 63.66 289 GLU A C 1
ATOM 2200 O O . GLU A 1 289 ? 11.655 -14.972 -26.066 1.00 63.66 289 GLU A O 1
ATOM 2205 N N . SER A 1 290 ? 12.569 -13.219 -27.123 1.00 63.94 290 SER A N 1
ATOM 2206 C CA . SER A 1 290 ? 11.305 -12.720 -27.682 1.00 63.94 290 SER A CA 1
ATOM 2207 C C . SER A 1 290 ? 10.662 -13.725 -28.651 1.00 63.94 290 SER A C 1
ATOM 2209 O O . SER A 1 290 ? 9.454 -13.958 -28.610 1.00 63.94 290 SER A O 1
ATOM 2211 N N . VAL A 1 291 ? 11.464 -14.363 -29.510 1.00 64.88 291 VAL A N 1
ATOM 2212 C CA . VAL A 1 291 ? 11.006 -15.385 -30.468 1.00 64.88 291 VAL A CA 1
ATOM 2213 C C . VAL A 1 291 ? 10.587 -16.671 -29.748 1.00 64.88 291 VAL A C 1
ATOM 2215 O O . VAL A 1 291 ? 9.566 -17.267 -30.098 1.00 64.88 291 VAL A O 1
ATOM 2218 N N . MET A 1 292 ? 11.317 -17.075 -28.704 1.00 61.19 292 MET A N 1
ATOM 2219 C CA . MET A 1 292 ? 10.947 -18.215 -27.860 1.00 61.19 292 MET A CA 1
ATOM 2220 C C . MET A 1 292 ? 9.628 -17.980 -27.112 1.00 61.19 292 MET A C 1
ATOM 2222 O O . MET A 1 292 ? 8.832 -18.909 -26.997 1.00 61.19 292 MET A O 1
ATOM 2226 N N . GLN A 1 293 ? 9.364 -16.756 -26.645 1.00 66.06 293 GLN A N 1
ATOM 2227 C CA . GLN A 1 293 ? 8.099 -16.406 -25.989 1.00 66.06 293 GLN A CA 1
ATOM 2228 C C . GLN A 1 293 ? 6.908 -16.362 -26.960 1.00 66.06 293 GLN A C 1
ATOM 2230 O O . GLN A 1 293 ? 5.800 -16.733 -26.577 1.00 66.06 293 GLN A O 1
ATOM 2235 N N . GLN A 1 294 ? 7.113 -15.934 -28.212 1.00 70.56 294 GLN A N 1
ATOM 2236 C CA . GLN A 1 294 ? 6.045 -15.855 -29.221 1.00 70.56 294 GLN A CA 1
ATOM 2237 C C . GLN A 1 294 ? 5.698 -17.210 -29.853 1.00 70.56 294 GLN A C 1
ATOM 2239 O O . GLN A 1 294 ? 4.548 -17.427 -30.231 1.00 70.56 294 GLN A O 1
ATOM 2244 N N . PHE A 1 295 ? 6.667 -18.127 -29.954 1.00 73.94 295 PHE A N 1
ATOM 2245 C CA . PHE A 1 295 ? 6.481 -19.448 -30.565 1.00 73.94 295 PHE A CA 1
ATOM 2246 C C . PHE A 1 295 ? 6.994 -20.585 -29.666 1.00 73.94 295 PHE A C 1
ATOM 2248 O O . PHE A 1 295 ? 7.879 -21.346 -30.074 1.00 73.94 295 PHE A O 1
ATOM 2255 N N . PRO A 1 296 ? 6.450 -20.742 -28.448 1.00 67.56 296 PRO A N 1
ATOM 2256 C CA . PRO A 1 296 ? 6.970 -21.698 -27.471 1.00 67.56 296 PRO A CA 1
ATOM 2257 C C . PRO A 1 296 ? 6.964 -23.141 -27.993 1.00 67.56 296 PRO A C 1
ATOM 2259 O O . PRO A 1 296 ? 7.907 -23.886 -27.735 1.00 67.56 296 PRO A O 1
ATOM 2262 N N . ASP A 1 297 ? 5.971 -23.512 -28.803 1.00 72.62 297 ASP A N 1
ATOM 2263 C CA . ASP A 1 297 ? 5.841 -24.864 -29.360 1.00 72.62 297 ASP A CA 1
ATOM 2264 C C . ASP A 1 297 ? 6.939 -25.202 -30.383 1.00 72.62 297 ASP A C 1
ATOM 2266 O O . ASP A 1 297 ? 7.389 -26.344 -30.464 1.00 72.62 297 ASP A O 1
ATOM 2270 N N . LEU A 1 298 ? 7.426 -24.209 -31.140 1.00 70.50 298 LEU A N 1
ATOM 2271 C CA . LEU A 1 298 ? 8.502 -24.404 -32.122 1.00 70.50 298 LEU A CA 1
ATOM 2272 C C . LEU A 1 298 ? 9.877 -24.523 -31.451 1.00 70.50 298 LEU A C 1
ATOM 2274 O O . LEU A 1 298 ? 10.774 -25.198 -31.962 1.00 70.50 298 LEU A O 1
ATOM 2278 N N . TYR A 1 299 ? 10.038 -23.900 -30.283 1.00 64.06 299 TYR A N 1
ATOM 2279 C CA . TYR A 1 299 ? 11.300 -23.845 -29.544 1.00 64.06 299 TYR A CA 1
ATOM 2280 C C . TYR A 1 299 ? 11.268 -24.620 -28.220 1.00 64.06 299 TYR A C 1
ATOM 2282 O O . TYR A 1 299 ? 12.175 -24.466 -27.401 1.00 64.06 299 TYR A O 1
ATOM 2290 N N . TRP A 1 300 ? 10.285 -25.507 -28.028 1.00 63.34 300 TRP A N 1
ATOM 2291 C CA . TRP A 1 300 ? 10.089 -26.285 -26.797 1.00 63.34 300 TRP A CA 1
ATOM 2292 C C . TRP A 1 300 ? 11.359 -27.010 -26.333 1.00 63.34 300 TRP A C 1
ATOM 2294 O O . TRP A 1 300 ? 11.705 -26.981 -25.155 1.00 63.34 300 TRP A O 1
ATOM 2304 N N . HIS A 1 301 ? 12.116 -27.586 -27.269 1.00 66.38 301 HIS A N 1
ATOM 2305 C CA . HIS A 1 301 ? 13.384 -28.267 -26.990 1.00 66.38 301 HIS A CA 1
ATOM 2306 C C . HIS A 1 301 ? 14.453 -27.342 -26.374 1.00 66.38 301 HIS A C 1
ATOM 2308 O O . HIS A 1 301 ? 15.257 -27.792 -25.563 1.00 66.38 301 HIS A O 1
ATOM 2314 N N . ARG A 1 302 ? 14.455 -26.044 -26.713 1.00 59.75 302 ARG A N 1
ATOM 2315 C CA . ARG A 1 302 ? 15.358 -25.048 -26.110 1.00 59.75 302 ARG A CA 1
ATOM 2316 C C . ARG A 1 302 ? 14.861 -24.561 -24.756 1.00 59.75 302 ARG A C 1
ATOM 2318 O O . ARG A 1 302 ? 15.677 -24.336 -23.870 1.00 59.75 302 ARG A O 1
ATOM 2325 N N . ILE A 1 303 ? 13.545 -24.436 -24.583 1.00 60.69 303 ILE A N 1
ATOM 2326 C CA . ILE A 1 303 ? 12.928 -24.104 -23.289 1.00 60.69 303 ILE A CA 1
ATOM 2327 C C . ILE A 1 303 ? 13.208 -25.224 -22.275 1.00 60.69 303 ILE A C 1
ATOM 2329 O O . ILE A 1 303 ? 13.619 -24.946 -21.151 1.00 60.69 303 ILE A O 1
ATOM 2333 N N . ALA A 1 304 ? 13.059 -26.486 -22.687 1.00 63.25 304 ALA A N 1
ATOM 2334 C CA . ALA A 1 304 ? 13.389 -27.655 -21.876 1.00 63.25 304 ALA A CA 1
ATOM 2335 C C . ALA A 1 304 ? 14.880 -27.683 -21.494 1.00 63.25 304 ALA A C 1
ATOM 2337 O O . ALA A 1 304 ? 15.202 -27.773 -20.313 1.00 63.25 304 ALA A O 1
ATOM 2338 N N . ALA A 1 305 ? 15.782 -27.483 -22.461 1.00 65.56 305 ALA A N 1
ATOM 2339 C CA . ALA A 1 305 ? 17.224 -27.449 -22.206 1.00 65.56 305 ALA A CA 1
ATOM 2340 C C . ALA A 1 305 ? 17.665 -26.282 -21.297 1.00 65.56 305 ALA A C 1
ATOM 2342 O O . ALA A 1 305 ? 18.603 -26.424 -20.516 1.00 65.56 305 ALA A O 1
ATOM 2343 N N . ALA A 1 306 ? 17.006 -25.121 -21.378 1.00 60.59 306 ALA A N 1
ATOM 2344 C CA . ALA A 1 306 ? 17.276 -23.992 -20.486 1.00 60.59 306 ALA A CA 1
ATOM 2345 C C . ALA A 1 306 ? 16.806 -24.271 -19.050 1.00 60.59 306 ALA A C 1
ATOM 2347 O O . ALA A 1 306 ? 17.488 -23.908 -18.095 1.00 60.59 306 ALA A O 1
ATOM 2348 N N . LYS A 1 307 ? 15.667 -24.956 -18.903 1.00 59.12 307 LYS A N 1
ATOM 2349 C CA . LYS A 1 307 ? 15.109 -25.365 -17.610 1.00 59.12 307 LYS A CA 1
ATOM 2350 C C . LYS A 1 307 ? 15.941 -26.453 -16.923 1.00 59.12 307 LYS A C 1
ATOM 2352 O O . LYS A 1 307 ? 16.018 -26.467 -15.705 1.00 59.12 307 LYS A O 1
ATOM 2357 N N . GLU A 1 308 ? 16.580 -27.331 -17.691 1.00 56.69 308 GLU A N 1
ATOM 2358 C CA . GLU A 1 308 ? 17.508 -28.351 -17.174 1.00 56.69 308 GLU A CA 1
ATOM 2359 C C . GLU A 1 308 ? 18.892 -27.780 -16.816 1.00 56.69 308 GLU A C 1
ATOM 2361 O O . GLU A 1 308 ? 19.650 -28.404 -16.087 1.00 56.69 308 GLU A O 1
ATOM 2366 N N . ARG A 1 309 ? 19.233 -26.571 -17.284 1.00 50.78 309 ARG A N 1
ATOM 2367 C CA . ARG A 1 309 ? 20.505 -25.897 -16.970 1.00 50.78 309 ARG A CA 1
ATOM 2368 C C . ARG A 1 309 ? 20.508 -25.132 -15.642 1.00 50.78 309 ARG A C 1
ATOM 2370 O O . ARG A 1 309 ? 21.549 -24.586 -15.288 1.00 50.78 309 ARG A O 1
ATOM 2377 N N . SER A 1 310 ? 19.381 -25.050 -14.931 1.00 42.78 310 SER A N 1
ATOM 2378 C CA . SER A 1 310 ? 19.258 -24.285 -13.680 1.00 42.78 310 SER A CA 1
ATOM 2379 C C . SER A 1 310 ? 19.610 -25.072 -12.410 1.00 42.78 310 SER A C 1
ATOM 2381 O O . SER A 1 310 ? 19.141 -24.705 -11.332 1.00 42.78 310 SER A O 1
ATOM 2383 N N . ASP A 1 311 ? 20.418 -26.127 -12.509 1.00 41.38 311 ASP A N 1
ATOM 2384 C CA . ASP A 1 311 ? 20.992 -26.769 -11.328 1.00 41.38 311 ASP A CA 1
ATOM 2385 C C . ASP A 1 311 ? 22.218 -25.972 -10.853 1.00 41.38 311 ASP A C 1
ATOM 2387 O O . ASP A 1 311 ? 23.126 -25.641 -11.618 1.00 41.38 311 ASP A O 1
ATOM 2391 N N . TYR A 1 312 ? 22.175 -25.584 -9.576 1.00 36.34 312 TYR A N 1
ATOM 2392 C CA . TYR A 1 312 ? 23.213 -24.856 -8.846 1.00 36.34 312 TYR A CA 1
ATOM 2393 C C . TYR A 1 312 ? 24.603 -25.488 -9.046 1.00 36.34 312 TYR A C 1
ATOM 2395 O O . TYR A 1 312 ? 24.688 -26.711 -9.143 1.00 36.34 312 TYR A O 1
ATOM 2403 N N . PRO A 1 313 ? 25.704 -24.707 -9.025 1.00 37.28 313 PRO A N 1
ATOM 2404 C CA . PRO A 1 313 ? 27.032 -25.301 -8.995 1.00 37.28 313 PRO A CA 1
ATOM 2405 C C . PRO A 1 313 ? 27.151 -26.159 -7.733 1.00 37.28 313 PRO A C 1
ATOM 2407 O O . PRO A 1 313 ? 27.030 -25.651 -6.613 1.00 37.28 313 PRO A O 1
ATOM 2410 N N . GLU A 1 314 ? 27.362 -27.460 -7.920 1.00 36.94 314 GLU A N 1
ATOM 2411 C CA . GLU A 1 314 ? 27.847 -28.329 -6.860 1.00 36.94 314 GLU A CA 1
ATOM 2412 C C . GLU A 1 314 ? 29.131 -27.701 -6.313 1.00 36.94 314 GLU A C 1
ATOM 2414 O O . GLU A 1 314 ? 30.077 -27.412 -7.046 1.00 36.94 314 GLU A O 1
ATOM 2419 N N . VAL A 1 315 ? 29.131 -27.416 -5.013 1.00 40.19 315 VAL A N 1
ATOM 2420 C CA . VAL A 1 315 ? 30.350 -27.072 -4.292 1.00 40.19 315 VAL A CA 1
ATOM 2421 C C . VAL A 1 315 ? 31.242 -28.306 -4.380 1.00 40.19 315 VAL A C 1
ATOM 2423 O O . VAL A 1 315 ? 30.971 -29.296 -3.702 1.00 40.19 315 VAL A O 1
ATOM 2426 N N . GLU A 1 316 ? 32.279 -28.264 -5.218 1.00 39.84 316 GLU A N 1
ATOM 2427 C CA . GLU A 1 316 ? 33.390 -29.210 -5.128 1.00 39.84 316 GLU A CA 1
ATOM 2428 C C . GLU A 1 316 ? 33.960 -29.091 -3.712 1.00 39.84 316 GLU A C 1
ATOM 2430 O O . GLU A 1 316 ? 34.628 -28.120 -3.354 1.00 39.84 316 GLU A O 1
ATOM 2435 N N . THR A 1 317 ? 33.634 -30.058 -2.858 1.00 42.28 317 THR A N 1
ATOM 2436 C CA . THR A 1 317 ? 34.346 -30.252 -1.603 1.00 42.28 317 THR A CA 1
ATOM 2437 C C . THR A 1 317 ? 35.770 -30.650 -1.955 1.00 42.28 317 THR A C 1
ATOM 2439 O O . THR A 1 317 ? 36.007 -31.768 -2.412 1.00 42.28 317 THR A O 1
ATOM 2442 N N . ASP A 1 318 ? 36.690 -29.710 -1.768 1.00 37.81 318 ASP A N 1
ATOM 2443 C CA . ASP A 1 318 ? 38.130 -29.902 -1.888 1.00 37.81 318 ASP A CA 1
ATOM 2444 C C . ASP A 1 318 ? 38.577 -31.112 -1.032 1.00 37.81 318 ASP A C 1
ATOM 2446 O O . ASP A 1 318 ? 38.360 -31.111 0.186 1.00 37.81 318 ASP A O 1
ATOM 2450 N N . PRO A 1 319 ? 39.180 -32.161 -1.625 1.00 40.91 319 PRO A N 1
ATOM 2451 C CA . PRO A 1 319 ? 39.666 -33.319 -0.883 1.00 40.91 319 PRO A CA 1
ATOM 2452 C C . PRO A 1 319 ? 40.945 -33.035 -0.071 1.00 40.91 319 PRO A C 1
ATOM 2454 O O . PRO A 1 319 ? 41.473 -33.950 0.554 1.00 40.91 319 PRO A O 1
ATOM 2457 N N . ALA A 1 320 ? 41.439 -31.794 -0.004 1.00 43.06 320 ALA A N 1
ATOM 2458 C CA . ALA A 1 320 ? 42.606 -31.429 0.808 1.00 43.06 320 ALA A CA 1
ATOM 2459 C C . ALA A 1 320 ? 42.349 -31.307 2.332 1.00 43.06 320 ALA A C 1
ATOM 2461 O O . ALA A 1 320 ? 43.242 -30.895 3.069 1.00 43.06 320 ALA A O 1
ATOM 2462 N N . TYR A 1 321 ? 41.161 -31.675 2.827 1.00 46.97 321 TYR A N 1
ATOM 2463 C CA . TYR A 1 321 ? 40.829 -31.705 4.263 1.00 46.97 321 TYR A CA 1
ATOM 2464 C C . TYR A 1 321 ? 40.345 -33.083 4.749 1.00 46.97 321 TYR A C 1
ATOM 2466 O O . TYR A 1 321 ? 39.418 -33.188 5.554 1.00 46.97 321 TYR A O 1
ATOM 2474 N N . GLN A 1 322 ? 40.990 -34.151 4.284 1.00 40.97 322 GLN A N 1
ATOM 2475 C CA . GLN A 1 322 ? 41.014 -35.435 4.988 1.00 40.97 322 GLN A CA 1
ATOM 2476 C C . GLN A 1 322 ? 42.441 -35.982 5.008 1.00 40.97 322 GLN A C 1
ATOM 2478 O O . 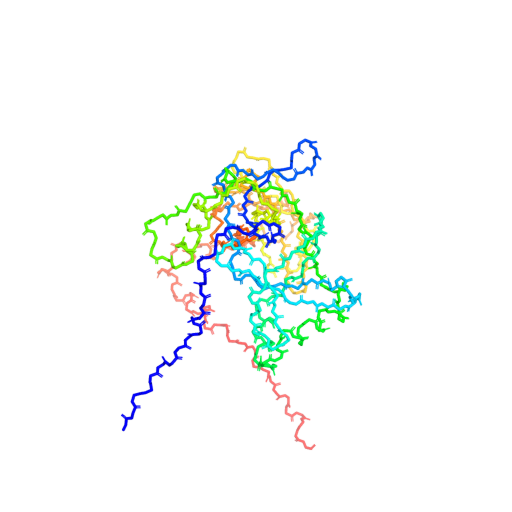GLN A 1 322 ? 42.813 -36.759 4.139 1.00 40.97 322 GLN A O 1
ATOM 2483 N N . ASP A 1 323 ? 43.213 -35.515 5.988 1.00 42.31 323 ASP A N 1
ATOM 2484 C CA . ASP A 1 323 ? 44.202 -36.286 6.755 1.00 42.31 323 ASP A CA 1
ATOM 2485 C C . ASP A 1 323 ? 44.489 -35.558 8.082 1.00 42.31 323 ASP A C 1
ATOM 2487 O O . ASP A 1 323 ? 44.728 -34.326 8.053 1.00 42.31 323 ASP A O 1
#